Protein AF-K1TBB0-F1 (afdb_monomer)

InterPro domains:
  IPR005474 Transketolase, N-terminal [PF00456] (1-120)
  IPR005475 Transketolase-like, pyrimidine-binding domain [PF02779] (133-205)
  IPR029061 Thiamin diphosphate-binding fold [SSF52518] (1-103)
  IPR029061 Thiamin diphosphate-binding fold [SSF52518] (122-204)
  IPR033247 Transketolase family [PTHR43522] (1-204)

Organism: NCBI:txid408170

Mean predicted aligned error: 4.6 Å

pLDDT: mean 95.68, std 5.41, range [38.69, 98.62]

Sequence (207 aa):
IREALVAADSETERPTLIIGRTVMAKGAVAADGTSFEDKVSTHGQPLSAAGADLAATVKNLGGNPDDPFAVFDESREVFAERREQLREWAARQAAVEKSWRSEHKDLARKLDDYFSGKLPEIDYKTIEVKPDVATRAASAAVLGVYAEKVGNMIVSSADLSNSDKTDGFLKKTKPFVKGDFSGQFLQAGVSELTMACVMNGMACTAA

Foldseek 3Di:
DVVQVVVQVPDDQDHDDDDDPDKAPPQFAAPVRHDPINQPLSPPDPSVSSRTDLQSSCVSVVHHSVCSPDDDPVNVVVVVVVVVVVVVVVVVVVVVVVVVCVVCVVVVVVVCCLLVPDFDDDPPVPQDDDPPDDVLVSVLSVLLVCLVGVVQAAEEDAVCCVPSNVVSNCVSFPEDDRPDRSTRYHYPHNCVPVVVVVVVVSVVVSD

Structure (mmCIF, N/CA/C/O backbone):
data_AF-K1TBB0-F1
#
_entry.id   AF-K1TBB0-F1
#
loop_
_atom_site.group_PDB
_atom_site.id
_atom_site.type_symbol
_atom_site.label_atom_id
_atom_site.label_alt_id
_atom_site.label_comp_id
_atom_site.label_asym_id
_atom_site.label_entity_id
_atom_si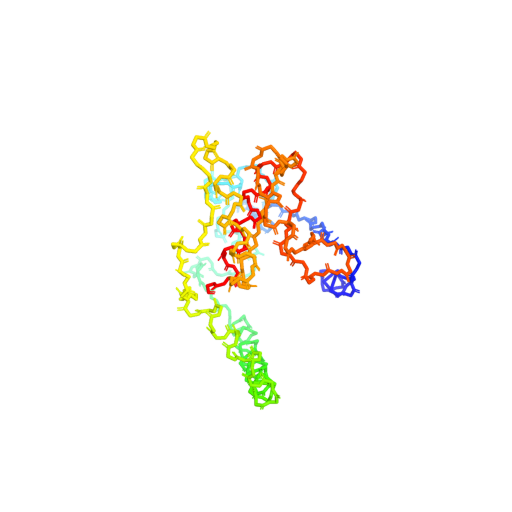te.label_seq_id
_atom_site.pdbx_PDB_ins_code
_atom_site.Cartn_x
_atom_site.Cartn_y
_atom_site.Cartn_z
_atom_site.occupancy
_atom_site.B_iso_or_equiv
_atom_site.auth_seq_id
_atom_site.auth_comp_id
_atom_site.auth_asym_id
_atom_site.auth_atom_id
_atom_site.pdbx_PDB_model_num
ATOM 1 N N . ILE A 1 1 ? 19.012 8.185 -7.093 1.00 95.12 1 ILE A N 1
ATOM 2 C CA . ILE A 1 1 ? 17.879 7.347 -6.610 1.00 95.12 1 ILE A CA 1
ATOM 3 C C . ILE A 1 1 ? 18.199 6.701 -5.263 1.00 95.12 1 ILE A C 1
ATOM 5 O O . ILE A 1 1 ? 17.463 6.980 -4.333 1.00 95.12 1 ILE A O 1
ATOM 9 N N . ARG A 1 2 ? 19.282 5.913 -5.111 1.00 96.88 2 ARG A N 1
ATOM 10 C CA . ARG A 1 2 ? 19.635 5.267 -3.823 1.00 96.88 2 ARG A CA 1
ATOM 11 C C . ARG A 1 2 ? 19.689 6.239 -2.636 1.00 96.88 2 ARG A C 1
ATOM 13 O O . ARG A 1 2 ? 19.048 5.982 -1.632 1.00 96.88 2 ARG A O 1
ATOM 20 N N . GLU A 1 3 ? 20.360 7.379 -2.787 1.00 97.88 3 GLU A N 1
ATOM 21 C CA . GLU A 1 3 ? 20.413 8.423 -1.747 1.00 97.88 3 GLU A CA 1
ATOM 22 C C . GLU A 1 3 ? 19.025 8.960 -1.369 1.00 97.88 3 GLU A C 1
ATOM 24 O O . GLU A 1 3 ? 18.737 9.152 -0.194 1.00 97.88 3 GLU A O 1
ATOM 29 N N . ALA A 1 4 ? 18.138 9.147 -2.353 1.00 97.81 4 ALA A N 1
ATOM 30 C CA . ALA A 1 4 ? 16.776 9.614 -2.110 1.00 97.81 4 ALA A CA 1
ATOM 31 C C . ALA A 1 4 ? 15.926 8.567 -1.373 1.00 97.81 4 ALA A C 1
ATOM 33 O O . ALA A 1 4 ? 15.124 8.942 -0.528 1.00 97.81 4 ALA A O 1
ATOM 34 N N . LEU A 1 5 ? 16.118 7.274 -1.664 1.00 97.88 5 LEU A N 1
ATOM 35 C CA . LEU A 1 5 ? 15.461 6.184 -0.932 1.00 97.88 5 LEU A CA 1
ATOM 36 C C . LEU A 1 5 ? 15.945 6.129 0.520 1.00 97.88 5 LEU A C 1
ATOM 38 O O . LEU A 1 5 ? 15.128 6.110 1.426 1.00 97.88 5 LEU A O 1
ATOM 42 N N . VAL A 1 6 ? 17.260 6.214 0.746 1.00 98.12 6 VAL A N 1
ATOM 43 C CA . VAL A 1 6 ? 17.831 6.247 2.104 1.00 98.12 6 VAL A CA 1
ATOM 44 C C . VAL A 1 6 ? 17.310 7.446 2.899 1.00 98.12 6 VAL A C 1
ATOM 46 O O . VAL A 1 6 ? 16.949 7.302 4.065 1.00 98.12 6 VAL A O 1
ATOM 49 N N . ALA A 1 7 ? 17.240 8.625 2.276 1.00 97.94 7 ALA A N 1
ATOM 50 C CA . ALA A 1 7 ? 16.687 9.816 2.912 1.00 97.94 7 ALA A CA 1
ATOM 51 C C . ALA A 1 7 ? 15.189 9.661 3.229 1.00 97.94 7 ALA A C 1
ATOM 53 O O . ALA A 1 7 ? 14.758 10.080 4.299 1.00 97.94 7 ALA A O 1
ATOM 54 N N . ALA A 1 8 ? 14.416 9.044 2.329 1.00 97.94 8 ALA A N 1
ATOM 55 C CA . ALA A 1 8 ? 12.993 8.784 2.533 1.00 97.94 8 ALA A CA 1
ATOM 56 C C . ALA A 1 8 ? 12.740 7.786 3.673 1.00 97.94 8 ALA A C 1
ATOM 58 O O . ALA A 1 8 ? 11.885 8.047 4.509 1.00 97.94 8 ALA A O 1
ATOM 59 N N . ASP A 1 9 ? 13.508 6.696 3.741 1.00 97.31 9 ASP A N 1
ATOM 60 C CA . ASP A 1 9 ? 13.386 5.680 4.797 1.00 97.31 9 ASP A CA 1
ATOM 61 C C . ASP A 1 9 ? 13.825 6.214 6.172 1.00 97.31 9 ASP A C 1
ATOM 63 O O . ASP A 1 9 ? 13.378 5.729 7.209 1.00 97.31 9 ASP A O 1
ATOM 67 N N . SER A 1 10 ? 14.705 7.221 6.185 1.00 97.88 10 SER A N 1
ATOM 68 C CA . SER A 1 10 ? 15.171 7.881 7.412 1.00 97.88 10 SER A CA 1
ATOM 69 C C . SER A 1 10 ? 14.196 8.948 7.934 1.00 97.88 10 SER A C 1
ATOM 71 O O . SER A 1 10 ? 14.328 9.392 9.075 1.00 97.88 10 SER A O 1
ATOM 73 N N . GLU A 1 11 ? 13.238 9.392 7.115 1.00 97.44 11 GLU A N 1
ATOM 74 C CA . GLU A 1 11 ? 12.208 10.357 7.504 1.00 97.44 11 GLU A CA 1
ATOM 75 C C . GLU A 1 11 ? 11.080 9.643 8.260 1.00 97.44 11 GLU A C 1
ATOM 77 O O . GLU A 1 11 ? 10.422 8.748 7.737 1.00 97.44 11 GLU A O 1
ATOM 82 N N . THR A 1 12 ? 10.841 10.056 9.504 1.00 95.12 12 THR A N 1
ATOM 83 C CA . THR A 1 12 ? 9.894 9.396 10.422 1.00 95.12 12 THR A CA 1
ATOM 84 C C . THR A 1 12 ? 8.675 10.256 10.750 1.00 95.12 12 THR A C 1
ATOM 86 O O . THR A 1 12 ? 7.715 9.767 11.341 1.00 95.12 12 THR A O 1
ATOM 89 N N . GLU A 1 13 ? 8.663 11.525 10.330 1.00 95.62 13 GLU A N 1
ATOM 90 C CA . GLU A 1 13 ? 7.668 12.505 10.771 1.00 95.62 13 GLU A CA 1
ATOM 91 C C . GLU A 1 13 ? 6.636 12.881 9.702 1.00 95.62 13 GLU A C 1
ATOM 93 O O . GLU A 1 13 ? 5.617 13.511 10.026 1.00 95.62 13 GLU A O 1
ATOM 98 N N . ARG A 1 14 ? 6.883 12.537 8.432 1.00 95.50 14 ARG A N 1
ATOM 99 C CA . ARG A 1 14 ? 6.034 12.909 7.288 1.00 95.50 14 ARG A CA 1
ATOM 100 C C . ARG A 1 14 ? 6.191 11.947 6.103 1.00 95.50 14 ARG A C 1
ATOM 102 O O . ARG A 1 14 ? 7.247 11.343 5.946 1.00 95.50 14 ARG A O 1
ATOM 109 N N . PRO A 1 15 ? 5.176 11.836 5.227 1.00 96.50 15 PRO A N 1
ATOM 110 C CA . PRO A 1 15 ? 5.328 11.116 3.969 1.00 96.50 15 PRO A CA 1
ATOM 111 C C . PRO A 1 15 ? 6.336 11.820 3.048 1.00 96.50 15 PRO A C 1
ATOM 113 O O . PRO A 1 15 ? 6.424 13.050 3.027 1.00 96.50 15 PRO A O 1
ATOM 116 N N . THR A 1 16 ? 7.052 11.036 2.241 1.00 97.75 16 THR A N 1
ATOM 117 C CA . THR A 1 16 ? 8.051 11.535 1.286 1.00 97.75 16 THR A CA 1
ATOM 118 C C . THR A 1 16 ? 7.569 11.363 -0.154 1.00 97.75 16 THR A C 1
ATOM 120 O O . THR A 1 16 ? 7.114 10.290 -0.541 1.00 97.75 16 THR A O 1
ATOM 123 N N . LEU A 1 17 ? 7.719 12.410 -0.973 1.00 98.00 17 LEU A N 1
ATOM 124 C CA . LEU A 1 17 ? 7.519 12.364 -2.424 1.00 98.00 17 LEU A CA 1
ATOM 125 C C . LEU A 1 17 ? 8.874 12.461 -3.138 1.00 98.00 17 LEU A C 1
ATOM 127 O O . LEU A 1 17 ? 9.537 13.496 -3.077 1.00 98.00 17 LEU A O 1
ATOM 131 N N . ILE A 1 18 ? 9.270 11.408 -3.858 1.00 97.19 18 ILE A N 1
ATOM 132 C CA . ILE A 1 18 ? 10.482 11.406 -4.694 1.00 97.19 18 ILE A CA 1
ATOM 133 C C . ILE A 1 18 ? 10.101 11.780 -6.130 1.00 97.19 18 ILE A C 1
ATOM 135 O O . ILE A 1 18 ? 9.425 11.023 -6.823 1.00 97.19 18 ILE A O 1
ATOM 139 N N . ILE A 1 19 ? 10.567 12.939 -6.603 1.00 97.75 19 ILE A N 1
ATOM 140 C CA . ILE A 1 19 ? 10.288 13.419 -7.964 1.00 97.75 19 ILE A CA 1
ATOM 141 C C . ILE A 1 19 ? 11.343 12.874 -8.934 1.00 97.75 19 ILE A C 1
ATOM 143 O O . ILE A 1 19 ? 12.437 13.425 -9.074 1.00 97.75 19 ILE A O 1
ATOM 147 N N . GLY A 1 20 ? 11.000 11.789 -9.626 1.00 95.94 20 GLY A N 1
ATOM 148 C CA . GLY A 1 20 ? 11.813 11.223 -10.701 1.00 95.94 20 GLY A CA 1
ATOM 149 C C . GLY A 1 20 ? 11.681 12.026 -11.993 1.00 95.94 20 GLY A C 1
ATOM 150 O O . GLY A 1 20 ? 10.738 11.829 -12.754 1.00 95.94 20 GLY A O 1
ATOM 151 N N . ARG A 1 21 ? 12.640 12.912 -12.276 1.00 96.38 21 ARG A N 1
ATOM 152 C CA . ARG A 1 21 ? 12.727 13.597 -13.575 1.00 96.38 21 ARG A CA 1
ATOM 153 C C . ARG A 1 21 ? 13.274 12.622 -14.617 1.00 96.38 21 ARG A C 1
ATOM 155 O O . ARG A 1 21 ? 14.475 12.363 -14.651 1.00 96.38 21 ARG A O 1
ATOM 162 N N . THR A 1 22 ? 12.382 12.043 -15.412 1.00 96.62 22 THR A N 1
ATOM 163 C CA . THR A 1 22 ? 12.702 11.025 -16.422 1.00 96.62 22 THR A CA 1
ATOM 164 C C . THR A 1 22 ? 12.366 11.526 -17.824 1.00 96.62 22 THR A C 1
ATOM 166 O O . THR A 1 22 ? 11.631 12.499 -17.975 1.00 96.62 22 THR A O 1
ATOM 169 N N . VAL A 1 23 ? 12.933 10.873 -18.839 1.00 97.19 23 VAL A N 1
ATOM 170 C CA . VAL A 1 23 ? 12.621 11.118 -20.252 1.00 97.19 23 VAL A CA 1
ATOM 171 C C . VAL A 1 23 ? 11.763 9.956 -20.744 1.00 97.19 23 VAL A C 1
ATOM 173 O O . VAL A 1 23 ? 12.148 8.795 -20.572 1.00 97.19 23 VAL A O 1
ATOM 176 N N . MET A 1 24 ? 10.595 10.248 -21.320 1.00 96.75 24 MET A N 1
ATOM 177 C CA . MET A 1 24 ? 9.706 9.211 -21.845 1.00 96.75 24 MET A CA 1
ATOM 178 C C . MET A 1 24 ? 10.366 8.513 -23.039 1.00 96.75 24 MET A C 1
ATOM 180 O O . MET A 1 24 ? 10.939 9.170 -23.904 1.00 96.75 24 MET A O 1
ATOM 184 N N . ALA A 1 25 ? 10.295 7.180 -23.067 1.00 96.44 25 ALA A N 1
ATOM 185 C CA . ALA A 1 25 ? 10.941 6.347 -24.084 1.00 96.44 25 ALA A CA 1
ATOM 186 C C . ALA A 1 25 ? 12.456 6.598 -24.240 1.00 96.44 25 ALA A C 1
ATOM 188 O O . ALA A 1 25 ? 12.985 6.533 -25.346 1.00 96.44 25 ALA A O 1
ATOM 189 N N . LYS A 1 26 ? 13.164 6.875 -23.134 1.00 97.69 26 LYS A N 1
ATOM 190 C CA . LYS A 1 26 ? 14.624 7.043 -23.133 1.00 97.69 26 LYS A CA 1
ATOM 191 C C . LYS A 1 26 ? 15.329 5.889 -23.867 1.00 97.69 26 LYS A C 1
ATOM 193 O O . LYS A 1 26 ? 15.126 4.725 -23.534 1.00 97.69 26 LYS A O 1
ATOM 198 N N . GLY A 1 27 ? 16.180 6.229 -24.826 1.00 97.19 27 GLY A N 1
ATOM 199 C CA . GLY A 1 27 ? 16.935 5.339 -25.700 1.00 97.19 27 GLY A CA 1
ATOM 200 C C . GLY A 1 27 ? 16.220 4.950 -26.995 1.00 97.19 27 GLY A C 1
ATOM 201 O O . GLY A 1 27 ? 16.840 4.286 -27.825 1.00 97.19 27 GLY A O 1
ATOM 202 N N . ALA A 1 28 ? 14.961 5.353 -27.195 1.00 97.69 28 ALA A N 1
ATOM 203 C CA . ALA A 1 28 ? 14.258 5.129 -28.453 1.00 97.69 28 ALA A CA 1
ATOM 204 C C . ALA A 1 28 ? 14.871 5.962 -29.581 1.00 97.69 28 ALA A C 1
ATOM 206 O O . ALA A 1 28 ? 15.164 7.148 -29.414 1.00 97.69 28 ALA A O 1
ATOM 207 N N . VAL A 1 29 ? 15.027 5.338 -30.746 1.00 97.62 29 VAL A N 1
ATOM 208 C CA . VAL A 1 29 ? 15.565 5.973 -31.952 1.00 97.62 29 VAL A CA 1
ATOM 209 C C . VAL A 1 29 ? 14.741 5.601 -33.180 1.00 97.62 29 VAL A C 1
ATOM 211 O O . VAL A 1 29 ? 14.085 4.558 -33.214 1.00 97.62 29 VAL A O 1
ATOM 214 N N . ALA A 1 30 ? 14.763 6.458 -34.196 1.00 96.69 30 ALA A N 1
ATOM 215 C CA . ALA A 1 30 ? 14.270 6.127 -35.528 1.00 96.69 30 ALA A CA 1
ATOM 216 C C . ALA A 1 30 ? 15.283 5.243 -36.285 1.00 96.69 30 ALA A C 1
ATOM 218 O O . ALA A 1 30 ? 16.397 5.001 -35.817 1.00 96.69 30 ALA A O 1
ATOM 219 N N . ALA A 1 31 ? 14.910 4.770 -37.478 1.00 95.69 31 ALA A N 1
ATOM 220 C CA . ALA A 1 31 ? 15.755 3.890 -38.293 1.00 95.69 31 ALA A CA 1
ATOM 221 C C . ALA A 1 31 ? 17.102 4.527 -38.696 1.00 95.69 31 ALA A C 1
ATOM 223 O O . ALA A 1 31 ? 18.088 3.821 -38.890 1.00 95.69 31 ALA A O 1
ATOM 224 N N . ASP A 1 32 ? 17.156 5.858 -38.795 1.00 95.69 32 ASP A N 1
ATOM 225 C CA . ASP A 1 32 ? 18.374 6.628 -39.079 1.00 95.69 32 ASP A CA 1
ATOM 226 C C . ASP A 1 32 ? 19.216 6.934 -37.823 1.00 95.69 32 ASP A C 1
ATOM 228 O O . ASP A 1 32 ? 20.240 7.612 -37.908 1.00 95.69 32 ASP A O 1
ATOM 232 N N . GLY A 1 33 ? 18.799 6.433 -36.655 1.00 94.19 33 GLY A N 1
ATOM 233 C CA . GLY A 1 33 ? 19.457 6.656 -35.371 1.00 94.19 33 GLY A CA 1
ATOM 234 C C . GLY A 1 33 ? 19.117 7.991 -34.707 1.00 94.19 33 GLY A C 1
ATOM 235 O O . GLY A 1 33 ? 19.643 8.275 -33.630 1.00 94.19 33 GLY A O 1
ATOM 236 N N . THR A 1 34 ? 18.249 8.821 -35.298 1.00 96.62 34 THR A N 1
ATOM 237 C CA . THR A 1 34 ? 17.798 10.057 -34.645 1.00 96.62 34 THR A CA 1
ATOM 238 C C . THR A 1 34 ? 16.986 9.747 -33.392 1.00 96.62 34 THR A C 1
ATOM 240 O O . THR A 1 34 ? 16.244 8.766 -33.335 1.00 96.62 34 THR A O 1
ATOM 243 N N . SER A 1 35 ? 17.137 10.586 -32.363 1.00 96.94 35 SER A N 1
ATOM 244 C CA . SER A 1 35 ? 16.418 10.401 -31.102 1.00 96.94 35 SER A CA 1
ATOM 245 C C . SER A 1 35 ? 14.906 10.453 -31.319 1.00 96.94 35 SER A C 1
ATOM 247 O O . SER A 1 35 ? 14.366 11.410 -31.882 1.00 96.94 35 SER A O 1
ATOM 249 N N . PHE A 1 36 ? 14.235 9.426 -30.810 1.00 96.44 36 PHE A N 1
ATOM 250 C CA . PHE A 1 36 ? 12.785 9.321 -30.731 1.00 96.44 36 PHE A CA 1
ATOM 251 C C . PHE A 1 36 ? 12.290 9.343 -29.277 1.00 96.44 36 PHE A C 1
ATOM 253 O O . PHE A 1 36 ? 11.193 8.884 -28.962 1.00 96.44 36 PHE A O 1
ATOM 260 N N . GLU A 1 37 ? 13.106 9.886 -28.376 1.00 97.31 37 GLU A N 1
ATOM 261 C CA . GLU A 1 37 ? 12.727 10.135 -26.990 1.00 97.31 37 GLU A CA 1
ATOM 262 C C . GLU A 1 37 ? 11.722 11.297 -26.887 1.00 97.31 37 GLU A C 1
ATOM 264 O O . GLU A 1 37 ? 11.643 12.165 -27.765 1.00 97.31 37 GLU A O 1
ATOM 269 N N . ASP A 1 38 ? 10.975 11.332 -25.783 1.00 96.56 38 ASP A N 1
ATOM 270 C CA . ASP A 1 38 ? 10.087 12.441 -25.402 1.00 96.56 38 ASP A CA 1
ATOM 271 C C . ASP A 1 38 ? 9.045 12.818 -26.472 1.00 96.56 38 ASP A C 1
ATOM 273 O O . ASP A 1 38 ? 8.705 13.984 -26.690 1.00 96.56 38 ASP A O 1
ATOM 277 N N . LYS A 1 39 ? 8.524 11.817 -27.189 1.00 95.62 39 LYS A N 1
ATOM 278 C CA . LYS A 1 39 ? 7.429 12.004 -28.147 1.00 95.62 39 LYS A CA 1
ATOM 279 C C . LYS A 1 39 ? 6.119 11.571 -27.519 1.00 95.62 39 LYS A C 1
ATOM 281 O O . LYS A 1 39 ? 5.996 10.444 -27.065 1.00 95.62 39 LYS A O 1
ATOM 286 N N . VAL A 1 40 ? 5.088 12.416 -27.580 1.00 96.25 40 VAL A N 1
ATOM 287 C CA . VAL A 1 40 ? 3.730 12.070 -27.101 1.00 96.25 40 VAL A CA 1
ATOM 288 C C . VAL A 1 40 ? 3.242 10.739 -27.694 1.00 96.25 40 VAL A C 1
ATOM 290 O O . VAL A 1 40 ? 2.577 9.955 -27.018 1.00 96.25 40 VAL A O 1
ATOM 293 N N . SER A 1 41 ? 3.637 10.444 -28.936 1.00 95.25 41 SER A N 1
ATOM 294 C CA . SER A 1 41 ? 3.313 9.201 -29.631 1.00 95.25 41 SER A CA 1
ATOM 295 C C . SER A 1 41 ? 3.898 7.939 -28.984 1.00 95.25 41 SER A C 1
ATOM 297 O O . SER A 1 41 ? 3.392 6.864 -29.279 1.00 95.25 41 SER A O 1
ATOM 299 N N . THR A 1 42 ? 4.901 8.012 -28.100 1.00 95.81 42 THR A N 1
ATOM 300 C CA . THR A 1 42 ? 5.467 6.829 -27.420 1.00 95.81 42 THR A CA 1
ATOM 301 C C . THR A 1 42 ? 4.703 6.424 -26.155 1.00 95.81 42 THR A C 1
ATOM 303 O O . THR A 1 42 ? 5.113 5.486 -25.479 1.00 95.81 42 THR A O 1
ATOM 306 N N . HIS A 1 43 ? 3.633 7.135 -25.783 1.00 95.94 43 HIS A N 1
ATOM 307 C CA . HIS A 1 43 ? 2.959 6.932 -24.497 1.00 95.94 43 HIS A CA 1
ATOM 308 C C . HIS A 1 43 ? 2.110 5.651 -24.427 1.0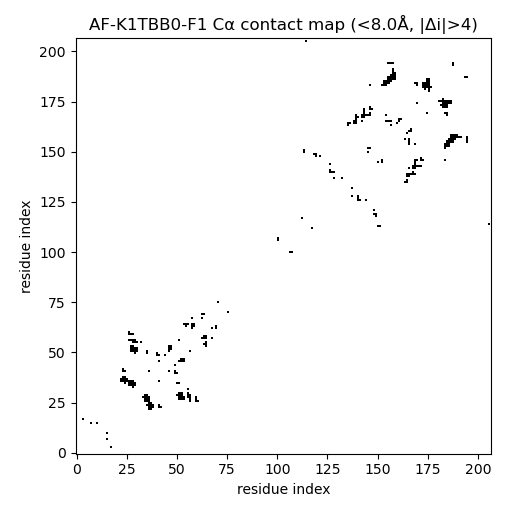0 95.94 43 HIS A C 1
ATOM 310 O O . HIS A 1 43 ? 2.180 4.923 -23.442 1.00 95.94 43 HIS A O 1
ATOM 316 N N . GLY A 1 44 ? 1.290 5.387 -25.449 1.00 94.44 44 GLY A N 1
ATOM 317 C CA . GLY A 1 44 ? 0.214 4.387 -25.360 1.00 94.44 44 GLY A CA 1
ATOM 318 C C . GLY A 1 44 ? 0.059 3.480 -26.576 1.00 94.44 44 GLY A C 1
ATOM 319 O O . GLY A 1 44 ? -0.952 2.795 -26.694 1.00 94.44 44 GLY A O 1
ATOM 320 N N . GLN A 1 45 ? 1.027 3.482 -27.491 1.00 95.06 45 GLN A N 1
ATOM 321 C CA . GLN A 1 45 ? 1.026 2.629 -28.680 1.00 95.06 45 GLN A CA 1
ATOM 322 C C . GLN A 1 45 ? 2.393 1.957 -28.856 1.00 95.06 45 GLN A C 1
ATOM 324 O O . GLN A 1 45 ? 3.380 2.428 -28.282 1.00 95.06 45 GLN A O 1
ATOM 329 N N . PRO A 1 46 ? 2.481 0.872 -29.646 1.00 95.50 46 PRO A N 1
ATOM 330 C CA . PRO A 1 46 ? 3.761 0.257 -29.975 1.00 95.50 46 PRO A CA 1
ATOM 331 C C . PRO A 1 46 ? 4.766 1.284 -30.517 1.00 95.50 46 PRO A C 1
ATOM 333 O O . PRO A 1 46 ? 4.400 2.145 -31.317 1.00 95.50 46 PRO A O 1
ATOM 336 N N . LEU A 1 47 ? 6.041 1.173 -30.128 1.00 93.81 47 LEU A N 1
ATOM 337 C CA . LEU A 1 47 ? 7.093 2.110 -30.555 1.00 93.81 47 LEU A CA 1
ATOM 338 C C . LEU A 1 47 ? 7.221 2.209 -32.083 1.00 93.81 47 LEU A C 1
ATOM 340 O O . LEU A 1 47 ? 7.397 3.305 -32.612 1.00 93.81 47 LEU A O 1
ATOM 344 N N . SER A 1 48 ? 7.043 1.092 -32.790 1.00 93.25 48 SER A N 1
ATOM 345 C CA . SER A 1 48 ? 7.018 1.051 -34.256 1.00 93.25 48 SER A CA 1
ATOM 346 C C . SER A 1 48 ? 5.874 1.869 -34.858 1.00 93.25 48 SER A C 1
ATOM 348 O O . SER A 1 48 ? 6.073 2.582 -35.836 1.00 93.25 48 SER A O 1
ATOM 350 N N . ALA A 1 49 ? 4.685 1.829 -34.250 1.00 95.12 49 ALA A N 1
ATOM 351 C CA . ALA A 1 49 ? 3.552 2.662 -34.654 1.00 95.12 49 ALA A CA 1
ATOM 352 C C . ALA A 1 49 ? 3.767 4.145 -34.303 1.00 95.12 49 ALA A C 1
ATOM 354 O O . ALA A 1 49 ? 3.204 5.026 -34.950 1.00 95.12 49 ALA A O 1
ATOM 355 N N . ALA A 1 50 ? 4.599 4.430 -33.297 1.00 93.75 50 ALA A N 1
ATOM 356 C CA . ALA A 1 50 ? 4.933 5.788 -32.891 1.00 93.75 50 ALA A CA 1
ATOM 357 C C . ALA A 1 50 ? 5.892 6.503 -33.847 1.00 93.75 50 ALA A C 1
ATOM 359 O O . ALA A 1 50 ? 5.909 7.733 -33.817 1.00 93.75 50 ALA A O 1
ATOM 360 N N . GLY A 1 51 ? 6.640 5.762 -34.673 1.00 94.06 51 GLY A N 1
ATOM 361 C CA . GLY A 1 51 ? 7.661 6.277 -35.591 1.00 94.06 51 GLY A CA 1
ATOM 362 C C . GLY A 1 51 ? 9.104 5.949 -35.187 1.00 94.06 51 GLY A C 1
ATOM 363 O O . GLY A 1 51 ? 10.023 6.258 -35.943 1.00 94.06 51 GLY A O 1
ATOM 364 N N . ALA A 1 52 ? 9.312 5.306 -34.032 1.00 96.94 52 ALA A N 1
ATOM 365 C CA . ALA A 1 52 ? 10.606 4.730 -33.677 1.00 96.94 52 ALA A CA 1
ATOM 366 C C . ALA A 1 52 ? 10.835 3.422 -34.444 1.00 96.94 52 ALA A C 1
ATOM 368 O O . ALA A 1 52 ? 9.890 2.720 -34.803 1.00 96.94 52 ALA A O 1
ATOM 369 N N . ASP A 1 53 ? 12.095 3.051 -34.637 1.00 97.44 53 ASP A N 1
ATOM 370 C CA . ASP A 1 53 ? 12.454 1.740 -35.163 1.00 97.44 53 ASP A CA 1
ATOM 371 C C . ASP A 1 53 ? 12.843 0.815 -34.005 1.00 97.44 53 ASP A C 1
ATOM 373 O O . ASP A 1 53 ? 13.725 1.126 -33.197 1.00 97.44 53 ASP A O 1
ATOM 377 N N . LEU A 1 54 ? 12.149 -0.321 -33.888 1.00 95.94 54 LEU A N 1
ATOM 378 C CA . LEU A 1 54 ? 12.344 -1.246 -32.774 1.00 95.94 54 LEU A CA 1
ATOM 379 C C . LEU A 1 54 ? 13.732 -1.892 -32.815 1.00 95.94 54 LEU A C 1
ATOM 381 O O . LEU A 1 54 ? 14.382 -1.985 -31.778 1.00 95.94 54 LEU A O 1
ATOM 385 N N . ALA A 1 55 ? 14.202 -2.308 -33.993 1.00 96.44 55 ALA A N 1
ATOM 386 C CA . ALA A 1 55 ? 15.495 -2.967 -34.132 1.00 96.44 55 ALA A CA 1
ATOM 387 C C . ALA A 1 55 ? 16.646 -1.989 -33.855 1.00 96.44 55 ALA A C 1
ATOM 389 O O . ALA A 1 55 ? 17.573 -2.309 -33.108 1.00 96.44 55 ALA A O 1
ATOM 390 N N . ALA A 1 56 ? 16.557 -0.767 -34.382 1.00 96.88 56 ALA A N 1
ATOM 391 C CA . ALA A 1 56 ? 17.504 0.302 -34.099 1.00 96.88 56 ALA A CA 1
ATOM 392 C C . ALA A 1 56 ? 17.509 0.658 -32.607 1.00 96.88 56 ALA A C 1
ATOM 394 O O . ALA A 1 56 ? 18.579 0.818 -32.025 1.00 96.88 56 ALA A O 1
ATOM 395 N N . THR A 1 57 ? 16.337 0.706 -31.967 1.00 97.06 57 THR A N 1
ATOM 396 C CA . THR A 1 57 ? 16.207 0.971 -30.526 1.00 97.06 57 THR A CA 1
ATOM 397 C C . THR A 1 57 ? 16.824 -0.137 -29.677 1.00 97.06 57 THR A C 1
ATOM 399 O O . THR A 1 57 ? 17.623 0.153 -28.789 1.00 97.06 57 THR A O 1
ATOM 402 N N . VAL A 1 58 ? 16.513 -1.407 -29.961 1.00 96.62 58 VAL A N 1
ATOM 403 C CA . VAL A 1 58 ? 17.102 -2.556 -29.253 1.00 96.62 58 VAL A CA 1
ATOM 404 C C . VAL A 1 58 ? 18.625 -2.518 -29.367 1.00 96.62 58 VAL A C 1
ATOM 406 O O . VAL A 1 58 ? 19.315 -2.619 -28.355 1.00 96.62 58 VAL A O 1
ATOM 409 N N . LYS A 1 59 ? 19.153 -2.266 -30.569 1.00 96.19 59 LYS A N 1
ATOM 410 C CA . LYS A 1 59 ? 20.595 -2.129 -30.794 1.00 96.19 59 LYS A CA 1
ATOM 411 C C . LYS A 1 59 ? 21.197 -0.927 -30.056 1.00 96.19 59 LYS A C 1
ATOM 413 O O . LYS A 1 59 ? 22.267 -1.060 -29.470 1.00 96.19 59 LYS A O 1
ATOM 418 N N . ASN A 1 60 ? 20.521 0.224 -30.052 1.00 97.00 60 ASN A N 1
ATOM 419 C CA . ASN A 1 60 ? 20.957 1.431 -29.339 1.00 97.00 60 ASN A CA 1
ATOM 420 C C . ASN A 1 60 ? 21.057 1.207 -27.818 1.00 97.00 60 ASN A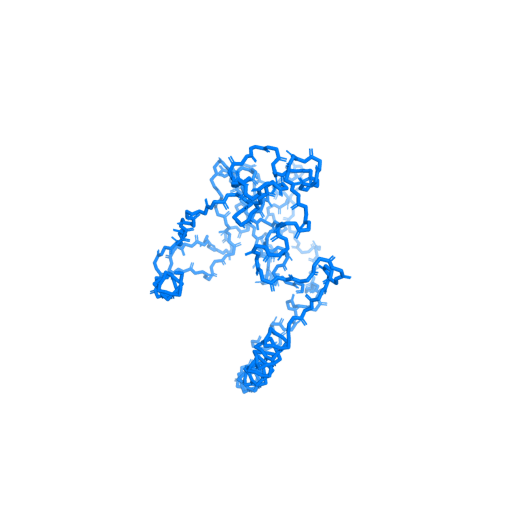 C 1
ATOM 422 O O . ASN A 1 60 ? 21.928 1.768 -27.160 1.00 97.00 60 ASN A O 1
ATOM 426 N N . LEU A 1 61 ? 20.199 0.343 -27.271 1.00 96.12 61 LEU A N 1
ATOM 427 C CA . LEU A 1 61 ? 20.207 -0.064 -25.865 1.00 96.12 61 LEU A CA 1
ATOM 428 C C . LEU A 1 61 ? 21.181 -1.218 -25.558 1.00 96.12 61 LEU A C 1
ATOM 430 O O . LEU A 1 61 ? 21.266 -1.646 -24.409 1.00 96.12 61 LEU A O 1
ATOM 434 N N . GLY A 1 62 ? 21.917 -1.718 -26.557 1.00 95.00 62 GLY A N 1
ATOM 435 C CA . GLY A 1 62 ? 22.884 -2.811 -26.410 1.00 95.00 62 GLY A CA 1
ATOM 436 C C . GLY A 1 62 ? 22.294 -4.222 -26.524 1.00 95.00 62 GLY A C 1
ATOM 437 O O . GLY A 1 62 ? 22.975 -5.189 -26.196 1.00 95.00 62 GLY A O 1
ATOM 438 N N . GLY A 1 63 ? 21.044 -4.359 -26.972 1.00 95.75 63 GLY A N 1
ATOM 439 C CA . GLY A 1 63 ? 20.381 -5.645 -27.196 1.00 95.75 63 GLY A CA 1
ATOM 440 C C . GLY A 1 63 ? 20.532 -6.193 -28.619 1.00 95.75 63 GLY A C 1
ATOM 441 O O . GLY A 1 63 ? 21.020 -5.517 -29.527 1.00 95.75 63 GLY A O 1
ATOM 442 N N . ASN A 1 64 ? 20.058 -7.427 -28.812 1.00 96.75 64 ASN A N 1
ATOM 443 C CA . ASN A 1 64 ? 19.995 -8.096 -30.110 1.00 96.75 64 ASN A CA 1
ATOM 444 C C . ASN A 1 64 ? 18.568 -8.024 -30.694 1.00 96.75 64 ASN A C 1
ATOM 446 O O . ASN A 1 64 ? 17.663 -8.628 -30.121 1.00 96.75 64 ASN A O 1
ATOM 450 N N . PRO A 1 65 ? 18.339 -7.344 -31.832 1.00 96.19 65 PRO A N 1
ATOM 451 C CA . PRO A 1 65 ? 17.018 -7.279 -32.460 1.00 96.19 65 PRO A CA 1
ATOM 452 C C . PRO A 1 65 ? 16.439 -8.633 -32.884 1.00 96.19 65 PRO A C 1
ATOM 454 O O . PRO A 1 65 ? 15.219 -8.768 -32.927 1.00 96.19 65 PRO A O 1
ATOM 457 N N . ASP A 1 66 ? 17.295 -9.618 -33.172 1.00 97.19 66 ASP A N 1
ATOM 458 C CA . ASP A 1 66 ? 16.874 -10.973 -33.554 1.00 97.19 66 ASP A CA 1
ATOM 459 C C . ASP A 1 66 ? 16.456 -11.823 -32.340 1.00 97.19 66 ASP A C 1
ATOM 461 O O . ASP A 1 66 ? 15.823 -12.866 -32.499 1.00 97.19 66 ASP A O 1
ATOM 465 N N . ASP A 1 67 ? 16.773 -11.364 -31.124 1.00 96.50 67 ASP A N 1
ATOM 466 C CA . ASP A 1 67 ? 16.320 -11.942 -29.856 1.00 96.50 67 ASP A CA 1
ATOM 467 C C . ASP A 1 67 ? 15.766 -10.838 -28.927 1.00 96.50 67 ASP A C 1
ATOM 469 O O . ASP A 1 67 ? 16.368 -10.486 -27.908 1.00 96.50 67 ASP A O 1
ATOM 473 N N . PRO A 1 68 ? 14.611 -10.238 -29.275 1.00 89.38 68 PRO A N 1
ATOM 474 C CA . PRO A 1 68 ? 14.088 -9.047 -28.600 1.00 89.38 68 PRO A CA 1
ATOM 475 C C . PRO A 1 68 ? 13.565 -9.316 -27.179 1.00 89.38 68 PRO A C 1
ATOM 477 O O . PRO A 1 68 ? 13.204 -8.378 -26.470 1.00 89.38 68 PRO A O 1
ATOM 480 N N . PHE A 1 69 ? 13.514 -10.584 -26.761 1.00 94.50 69 PHE A N 1
ATOM 481 C CA . PHE A 1 69 ? 13.117 -11.009 -25.417 1.00 94.50 69 PHE A CA 1
ATOM 482 C C . PHE A 1 69 ? 14.294 -11.577 -24.611 1.00 94.50 69 PHE A C 1
ATOM 484 O O . PHE A 1 69 ? 14.077 -12.146 -23.535 1.00 94.50 69 PHE A O 1
ATOM 491 N N . ALA A 1 70 ? 15.526 -11.418 -25.110 1.00 95.69 70 ALA A N 1
ATOM 492 C CA . ALA A 1 70 ? 16.735 -11.819 -24.411 1.00 95.69 70 ALA A CA 1
ATOM 493 C C . ALA A 1 70 ? 16.781 -11.212 -23.003 1.00 95.69 70 ALA A C 1
ATOM 495 O O . ALA A 1 70 ? 16.568 -10.015 -22.801 1.00 95.69 70 ALA A O 1
ATOM 496 N N . VAL A 1 71 ? 17.116 -12.045 -22.021 1.00 95.94 71 VAL A N 1
ATOM 497 C CA . VAL A 1 71 ? 17.443 -11.596 -20.666 1.00 95.94 71 VAL A CA 1
ATOM 498 C C . VAL A 1 71 ? 18.903 -11.929 -20.429 1.00 95.94 71 VAL A C 1
ATOM 500 O O . VAL A 1 71 ? 19.249 -13.110 -20.385 1.00 95.94 71 VAL A O 1
ATOM 503 N N . PHE A 1 72 ? 19.721 -10.890 -20.269 1.00 95.56 72 PHE A N 1
ATOM 504 C CA . PHE A 1 72 ? 21.158 -11.002 -20.039 1.00 95.56 72 PHE A CA 1
ATOM 505 C C . PHE A 1 72 ? 21.473 -11.795 -18.768 1.00 95.56 72 PHE A C 1
ATOM 507 O O . PHE A 1 72 ? 20.772 -11.662 -17.755 1.00 95.56 72 PHE A O 1
ATOM 514 N N . ASP A 1 73 ? 22.536 -12.594 -18.812 1.00 96.75 73 ASP A N 1
ATOM 515 C CA . ASP A 1 73 ? 22.941 -13.451 -17.697 1.00 96.75 73 ASP A CA 1
ATOM 516 C C . ASP A 1 73 ? 23.261 -12.625 -16.448 1.00 96.75 73 ASP A C 1
ATOM 518 O O . ASP A 1 73 ? 22.785 -12.957 -15.365 1.00 96.75 73 ASP A O 1
ATOM 522 N N . GLU A 1 74 ? 23.894 -11.460 -16.596 1.00 96.88 74 GLU A N 1
ATOM 523 C CA . GLU A 1 74 ? 24.188 -10.544 -15.488 1.00 96.88 74 GLU A CA 1
ATOM 524 C C . GLU A 1 74 ? 22.904 -10.048 -14.806 1.00 96.88 74 GLU A C 1
ATOM 526 O O . GLU A 1 74 ? 22.846 -9.884 -13.587 1.00 96.88 74 GLU A O 1
ATOM 531 N N . SER A 1 75 ? 21.827 -9.844 -15.576 1.00 96.69 75 SER A N 1
ATOM 532 C CA . SER A 1 75 ? 20.522 -9.509 -14.995 1.00 96.69 75 SER A CA 1
ATOM 533 C C . SER A 1 75 ? 19.961 -10.693 -14.209 1.00 96.69 75 SER A C 1
ATOM 535 O O . SER A 1 75 ? 19.475 -10.516 -13.091 1.00 96.69 75 SER A O 1
ATOM 537 N N . ARG A 1 76 ? 20.049 -11.915 -14.752 1.00 97.75 76 ARG A N 1
ATOM 538 C CA . ARG A 1 76 ? 19.596 -13.128 -14.051 1.00 97.75 76 ARG A CA 1
ATOM 539 C C . ARG A 1 76 ? 20.351 -13.322 -12.742 1.00 97.75 76 ARG A C 1
ATOM 541 O O . ARG A 1 76 ? 19.712 -13.606 -11.731 1.00 97.75 76 ARG A O 1
ATOM 548 N N . GLU A 1 77 ? 21.663 -13.124 -12.756 1.00 98.31 77 GLU A N 1
ATOM 549 C CA . GLU A 1 77 ? 22.537 -13.227 -11.589 1.00 98.31 77 GLU A CA 1
ATOM 550 C C . GLU A 1 77 ? 22.146 -12.224 -10.501 1.00 98.31 77 GLU A C 1
ATOM 552 O O . GLU A 1 77 ? 21.877 -12.635 -9.373 1.00 98.31 77 GLU A O 1
ATOM 557 N N . VAL A 1 78 ? 21.989 -10.937 -10.838 1.00 98.19 78 VAL A N 1
ATOM 558 C CA . VAL A 1 78 ? 21.597 -9.896 -9.868 1.00 98.19 78 VAL A CA 1
ATOM 559 C C . VAL A 1 78 ? 20.241 -10.203 -9.217 1.00 98.19 78 VAL A C 1
ATOM 561 O O . VAL A 1 78 ? 20.075 -10.061 -8.001 1.00 98.19 78 VAL A O 1
ATOM 564 N N . PHE A 1 79 ? 19.250 -10.650 -9.995 1.00 98.00 79 PHE A N 1
ATOM 565 C CA . PHE A 1 79 ? 17.940 -11.014 -9.445 1.00 98.00 79 PHE A CA 1
ATOM 566 C C . PHE A 1 79 ? 17.967 -12.331 -8.655 1.00 98.00 79 PHE A C 1
ATOM 568 O O . PHE A 1 79 ? 17.208 -12.471 -7.690 1.00 98.00 79 PHE A O 1
ATOM 575 N N . ALA A 1 80 ? 18.816 -13.292 -9.032 1.00 98.38 80 ALA A N 1
ATOM 576 C CA . ALA A 1 80 ? 19.009 -14.534 -8.288 1.00 98.38 80 ALA A CA 1
ATOM 577 C C . ALA A 1 80 ? 19.675 -14.268 -6.932 1.00 98.38 80 ALA A C 1
ATOM 579 O O . ALA A 1 80 ? 19.155 -14.706 -5.907 1.00 98.38 80 ALA A O 1
ATOM 580 N N . GLU A 1 81 ? 20.743 -13.470 -6.904 1.00 98.44 81 GLU A N 1
ATOM 581 C CA . GLU A 1 81 ? 21.404 -13.053 -5.667 1.00 98.44 81 GLU A CA 1
ATOM 582 C C . GLU A 1 81 ? 20.415 -12.332 -4.743 1.00 98.44 81 GLU A C 1
ATOM 584 O O . GLU A 1 81 ? 20.267 -12.683 -3.568 1.00 98.44 81 GLU A O 1
ATOM 589 N N . ARG A 1 82 ? 19.646 -11.374 -5.283 1.00 98.19 82 ARG A N 1
ATOM 590 C CA . ARG A 1 82 ? 18.648 -10.647 -4.492 1.00 98.19 82 ARG A CA 1
ATOM 591 C C . ARG A 1 82 ? 17.561 -11.567 -3.932 1.00 98.19 82 ARG A C 1
ATOM 593 O O . ARG A 1 82 ? 17.086 -11.341 -2.818 1.00 98.19 82 ARG A O 1
ATOM 600 N N . ARG A 1 83 ? 17.158 -12.595 -4.681 1.00 98.56 83 ARG A N 1
ATOM 601 C CA . ARG A 1 83 ? 16.179 -13.590 -4.226 1.00 98.56 83 ARG A CA 1
ATOM 602 C C . ARG A 1 83 ? 16.696 -14.371 -3.023 1.00 98.56 83 ARG A C 1
ATOM 604 O O . ARG A 1 83 ? 15.943 -14.528 -2.065 1.00 98.56 83 ARG A O 1
ATOM 611 N N . GLU A 1 84 ? 17.948 -14.819 -3.047 1.00 98.62 84 GLU A N 1
ATOM 612 C CA . GLU A 1 84 ? 18.536 -15.533 -1.908 1.00 98.62 84 GLU A CA 1
ATOM 613 C C . GLU A 1 84 ? 18.665 -14.620 -0.682 1.00 98.62 84 GLU A C 1
ATOM 615 O O . GLU A 1 84 ? 18.208 -14.988 0.400 1.00 98.62 84 GLU A O 1
ATOM 620 N N . GLN A 1 85 ? 19.119 -13.372 -0.856 1.00 98.50 85 GLN A N 1
ATOM 621 C CA . GLN A 1 85 ? 19.147 -12.382 0.232 1.00 98.50 85 GLN A CA 1
ATOM 622 C C . GLN A 1 85 ? 17.762 -12.174 0.879 1.00 98.50 85 GLN A C 1
ATOM 624 O O . GLN A 1 85 ? 17.647 -12.045 2.102 1.00 98.50 85 GLN A O 1
ATOM 629 N N . LEU A 1 86 ? 16.697 -12.129 0.069 1.00 98.50 86 LEU A N 1
ATOM 630 C CA . LEU A 1 86 ? 15.320 -11.988 0.552 1.00 98.50 86 LEU A CA 1
ATOM 631 C C . LEU A 1 86 ? 14.806 -13.256 1.242 1.00 98.50 86 LEU A C 1
ATOM 633 O O . LEU A 1 86 ? 14.101 -13.139 2.243 1.00 98.50 86 LEU A O 1
ATOM 637 N N . ARG A 1 87 ? 15.172 -14.451 0.762 1.00 98.56 87 ARG A N 1
ATOM 638 C CA . ARG A 1 87 ? 14.844 -15.728 1.421 1.00 98.56 87 ARG A CA 1
ATOM 639 C C . ARG A 1 87 ? 15.467 -15.809 2.806 1.00 98.56 87 ARG A C 1
ATOM 641 O O . ARG A 1 87 ? 14.778 -16.138 3.769 1.00 98.56 87 ARG A O 1
ATOM 648 N N . GLU A 1 88 ? 16.740 -15.451 2.923 1.00 98.56 88 GLU A N 1
ATOM 649 C CA . GLU A 1 88 ? 17.419 -15.397 4.215 1.00 98.56 88 GLU A CA 1
ATOM 650 C C . GLU A 1 88 ? 16.795 -14.351 5.144 1.00 98.56 88 GLU A C 1
ATOM 652 O O . GLU A 1 88 ? 16.588 -14.615 6.328 1.00 98.56 88 GLU A O 1
ATOM 657 N N . TRP A 1 89 ? 16.469 -13.162 4.624 1.00 98.44 89 TRP A N 1
ATOM 658 C CA . TRP A 1 89 ? 15.787 -12.132 5.406 1.00 98.44 89 TRP A CA 1
ATOM 659 C C . TRP A 1 89 ? 14.419 -12.611 5.902 1.00 98.44 89 TRP A C 1
ATOM 661 O O . TRP A 1 89 ? 14.137 -12.471 7.091 1.00 98.44 89 TRP A O 1
ATOM 671 N N . ALA A 1 90 ? 13.615 -13.238 5.042 1.00 98.50 90 ALA A N 1
ATOM 672 C CA . ALA A 1 90 ? 12.313 -13.788 5.408 1.00 98.50 90 ALA A CA 1
ATOM 673 C C . ALA A 1 90 ? 12.441 -14.890 6.471 1.00 98.50 90 ALA A C 1
ATOM 675 O O . ALA A 1 90 ? 11.687 -14.891 7.442 1.00 98.50 90 ALA A O 1
ATOM 676 N N . ALA A 1 91 ? 13.437 -15.775 6.354 1.00 98.50 91 ALA A N 1
ATOM 677 C CA . ALA A 1 91 ? 13.716 -16.791 7.368 1.00 98.50 91 ALA A CA 1
ATOM 678 C C . ALA A 1 91 ? 14.088 -16.169 8.727 1.00 98.50 91 ALA A C 1
ATOM 680 O O . ALA A 1 91 ? 13.622 -16.634 9.768 1.00 98.50 91 ALA A O 1
ATOM 681 N N . ARG A 1 92 ? 14.874 -15.080 8.730 1.00 98.50 92 ARG A N 1
ATOM 682 C CA . ARG A 1 92 ? 15.175 -14.319 9.955 1.00 98.50 92 ARG A CA 1
ATOM 683 C C . ARG A 1 92 ? 13.921 -13.681 10.553 1.00 98.50 92 ARG A C 1
ATOM 685 O O . ARG A 1 92 ? 13.721 -13.803 11.757 1.00 98.50 92 ARG A O 1
ATOM 692 N N . GLN A 1 93 ? 13.064 -13.052 9.743 1.00 98.25 93 GLN A N 1
ATOM 693 C CA . GLN A 1 93 ? 11.806 -12.470 10.234 1.00 98.25 93 GLN A CA 1
ATOM 694 C C . GLN A 1 93 ? 10.864 -13.537 10.803 1.00 98.25 93 GLN A C 1
ATOM 696 O O . GLN A 1 93 ? 10.310 -13.342 11.879 1.00 98.25 93 GLN A O 1
ATOM 701 N N . ALA A 1 94 ? 10.758 -14.701 10.157 1.00 98.12 94 ALA A N 1
ATOM 702 C CA . ALA A 1 94 ? 9.966 -15.819 10.666 1.00 98.12 94 ALA A CA 1
ATOM 703 C C . ALA A 1 94 ? 10.486 -16.332 12.023 1.00 98.12 94 ALA A C 1
ATOM 705 O O . ALA A 1 94 ? 9.702 -16.697 12.899 1.00 98.12 94 ALA A O 1
ATOM 706 N N . ALA A 1 95 ? 11.808 -16.340 12.232 1.00 98.31 95 ALA A N 1
ATOM 707 C CA . ALA A 1 95 ? 12.396 -16.687 13.525 1.00 98.31 95 ALA A CA 1
ATOM 708 C C . ALA A 1 95 ? 12.094 -15.632 14.607 1.00 98.31 95 ALA A C 1
ATOM 710 O O . ALA A 1 95 ? 11.755 -16.003 15.733 1.00 98.31 95 ALA A O 1
ATOM 711 N N . VAL A 1 96 ? 12.165 -14.339 14.263 1.00 98.31 96 VAL A N 1
ATOM 712 C CA . VAL A 1 96 ? 11.780 -13.229 15.156 1.00 98.31 96 VAL A CA 1
ATOM 713 C C . VAL A 1 96 ? 10.311 -13.347 15.554 1.00 98.31 96 VAL A C 1
ATOM 715 O O . VAL A 1 96 ? 9.994 -13.338 16.742 1.00 98.31 96 VAL A O 1
ATOM 718 N N . GLU A 1 97 ? 9.422 -13.538 14.579 1.00 97.75 97 GLU A N 1
ATOM 719 C CA . GLU A 1 97 ? 7.993 -13.723 14.819 1.00 97.75 97 GLU A CA 1
ATOM 720 C C . GLU A 1 97 ? 7.736 -14.947 15.705 1.00 97.75 97 GLU A C 1
ATOM 722 O O . GLU A 1 97 ? 6.965 -14.869 16.659 1.00 97.75 97 GLU A O 1
ATOM 727 N N . LYS A 1 98 ? 8.423 -16.069 15.461 1.00 98.19 98 LYS A N 1
ATOM 728 C CA . LYS A 1 98 ? 8.301 -17.273 16.292 1.00 98.19 98 LYS A CA 1
ATOM 729 C C . LYS A 1 98 ? 8.682 -17.011 17.754 1.00 98.19 98 LYS A C 1
ATOM 731 O O . LYS A 1 98 ? 7.967 -17.481 18.641 1.00 98.19 98 LYS A O 1
ATOM 736 N N . SER A 1 99 ? 9.769 -16.275 18.010 1.00 98.31 99 SER A N 1
ATOM 737 C CA . SER A 1 99 ? 10.164 -15.892 19.378 1.00 98.31 99 SER A CA 1
ATOM 738 C C . SER A 1 99 ? 9.092 -15.015 20.016 1.00 98.31 99 SER A C 1
ATOM 740 O O . SER A 1 99 ? 8.550 -15.374 21.063 1.00 98.31 99 SER A O 1
ATOM 742 N N . TRP A 1 100 ? 8.684 -13.948 19.320 1.00 98.44 100 TRP A N 1
ATOM 743 C CA . TRP A 1 100 ? 7.650 -13.022 19.782 1.00 98.44 100 TRP A CA 1
ATOM 744 C C . TRP A 1 100 ? 6.336 -13.745 20.106 1.00 98.44 100 TRP A C 1
ATOM 746 O O . TRP A 1 100 ? 5.760 -13.543 21.172 1.00 98.44 100 TRP A O 1
ATOM 756 N N . ARG A 1 101 ? 5.886 -14.667 19.246 1.00 98.31 101 ARG A N 1
ATOM 757 C CA . ARG A 1 101 ? 4.667 -15.459 19.476 1.00 98.31 101 ARG A CA 1
ATOM 758 C C . ARG A 1 101 ? 4.764 -16.336 20.723 1.00 98.31 101 ARG A C 1
ATOM 760 O O . ARG A 1 101 ? 3.767 -16.527 21.418 1.00 98.31 101 ARG A O 1
ATOM 767 N N . SER A 1 102 ? 5.947 -16.880 21.008 1.00 97.75 102 SER A N 1
ATOM 768 C CA . SER A 1 102 ? 6.170 -17.713 22.193 1.00 97.75 102 SER A CA 1
ATOM 769 C C . SER A 1 102 ? 6.157 -16.905 23.497 1.00 97.75 102 SER A C 1
ATOM 771 O O . SER A 1 102 ? 5.641 -17.393 24.508 1.00 97.75 102 SER A O 1
ATOM 773 N N . GLU A 1 103 ? 6.652 -15.666 23.445 1.00 98.38 103 GLU A N 1
ATOM 774 C CA . GLU A 1 103 ? 6.716 -14.712 24.558 1.00 98.38 103 GLU A CA 1
ATOM 775 C C . GLU A 1 103 ? 5.368 -14.004 24.792 1.00 98.38 103 GLU A C 1
ATOM 777 O O . GLU A 1 103 ? 5.004 -13.714 25.930 1.00 98.38 103 GLU A O 1
ATOM 782 N N . HIS A 1 104 ? 4.579 -13.796 23.733 1.00 98.12 104 HIS A N 1
ATOM 783 C CA . HIS A 1 104 ? 3.328 -13.033 23.745 1.00 98.12 104 HIS A CA 1
ATOM 784 C C . HIS A 1 104 ? 2.125 -13.857 23.267 1.00 98.12 104 HIS A C 1
ATOM 786 O O . HIS A 1 104 ? 1.396 -13.460 22.357 1.00 98.12 104 HIS A O 1
ATOM 792 N N . LYS A 1 105 ? 1.887 -15.008 23.903 1.00 98.00 105 LYS A N 1
ATOM 793 C CA . LYS A 1 105 ? 0.873 -15.996 23.479 1.00 98.00 105 LYS A CA 1
ATOM 794 C C . LYS A 1 105 ? -0.528 -15.416 23.245 1.00 98.00 105 LYS A C 1
ATOM 796 O O . LYS A 1 105 ? -1.192 -15.812 22.290 1.00 98.00 105 LYS A O 1
ATOM 801 N N . ASP A 1 106 ? -0.972 -14.484 24.086 1.00 97.12 106 ASP A N 1
ATOM 802 C CA . ASP A 1 106 ? -2.300 -13.873 23.944 1.00 97.12 106 ASP A CA 1
ATOM 803 C C . ASP A 1 106 ? -2.370 -12.901 22.756 1.00 97.12 106 ASP A C 1
ATOM 805 O O . ASP A 1 106 ? -3.363 -12.893 22.028 1.00 97.12 106 ASP A O 1
ATOM 809 N N . LEU A 1 107 ? -1.305 -12.130 22.501 1.00 96.38 107 LEU A N 1
ATOM 810 C CA . LEU A 1 107 ? -1.220 -11.262 21.320 1.00 96.38 107 LEU A CA 1
ATOM 811 C C . LEU A 1 107 ? -1.087 -12.077 20.033 1.00 96.38 107 LEU A C 1
ATOM 813 O O . LEU A 1 107 ? -1.683 -11.711 19.027 1.00 96.38 107 LEU A O 1
ATOM 817 N N . ALA A 1 108 ? -0.358 -13.194 20.073 1.00 97.38 108 ALA A N 1
ATOM 818 C CA . ALA A 1 108 ? -0.247 -14.116 18.950 1.00 97.38 108 ALA A CA 1
ATOM 819 C C . ALA A 1 108 ? -1.610 -14.706 18.570 1.00 97.38 108 ALA A C 1
ATOM 821 O O . ALA A 1 108 ? -1.995 -14.641 17.408 1.00 97.38 108 ALA A O 1
ATOM 822 N N . ARG A 1 109 ? -2.380 -15.195 19.555 1.00 95.44 109 ARG A N 1
ATOM 823 C CA . ARG A 1 109 ? -3.745 -15.690 19.318 1.00 95.44 109 ARG A CA 1
ATOM 824 C C . ARG A 1 109 ? -4.640 -14.600 18.731 1.00 95.44 109 ARG A C 1
ATOM 826 O O . ARG A 1 109 ? -5.330 -14.841 17.752 1.00 95.44 109 ARG A O 1
ATOM 833 N N . LYS A 1 110 ? -4.581 -13.391 19.296 1.00 93.94 110 LYS A N 1
ATOM 834 C CA . LYS A 1 110 ? -5.339 -12.236 18.802 1.00 93.94 110 LYS A CA 1
ATOM 835 C C . LYS A 1 110 ? -4.989 -11.891 17.349 1.00 93.94 110 LYS A C 1
ATOM 837 O O . LYS A 1 110 ? -5.883 -11.581 16.570 1.00 93.94 110 LYS A O 1
ATOM 842 N N . LEU A 1 111 ? -3.707 -11.951 16.987 1.00 94.38 111 LEU A N 1
ATOM 843 C CA . LEU A 1 111 ? -3.242 -11.740 15.617 1.00 94.38 111 LEU A CA 1
ATOM 844 C C . LEU A 1 111 ? -3.781 -12.822 14.672 1.00 94.38 111 LEU A C 1
ATOM 846 O O . LEU A 1 111 ? -4.281 -12.498 13.600 1.00 94.38 111 LEU A O 1
ATOM 850 N N . ASP A 1 112 ? -3.729 -14.089 15.084 1.00 94.31 112 ASP A N 1
ATOM 851 C CA . ASP A 1 112 ? -4.252 -15.205 14.289 1.00 94.31 112 ASP A CA 1
ATOM 852 C C . ASP A 1 112 ? -5.764 -15.075 14.068 1.00 94.31 112 ASP A C 1
ATOM 854 O O . ASP A 1 112 ? -6.244 -15.265 12.951 1.00 94.31 112 ASP A O 1
ATOM 858 N N . ASP A 1 113 ? -6.511 -14.675 15.100 1.00 92.62 113 ASP A N 1
ATOM 859 C CA . ASP A 1 113 ? -7.947 -14.423 14.993 1.00 92.62 113 ASP A CA 1
ATOM 860 C C . ASP A 1 113 ? -8.243 -13.309 13.975 1.00 92.62 113 ASP A C 1
ATOM 862 O O . ASP A 1 113 ? -9.145 -13.467 13.150 1.00 92.62 113 ASP A O 1
ATOM 866 N N . TYR A 1 114 ? -7.444 -12.233 13.955 1.00 92.62 114 TYR A N 1
ATOM 867 C CA . TYR A 1 114 ? -7.598 -11.126 13.002 1.00 92.62 114 TYR A CA 1
ATOM 868 C C . TYR A 1 114 ? -7.431 -11.549 11.540 1.00 92.62 114 TYR A C 1
ATOM 870 O O . TYR A 1 114 ? -8.130 -11.015 10.679 1.00 92.62 114 TYR A O 1
ATOM 878 N N . PHE A 1 115 ? -6.542 -12.505 11.262 1.00 91.56 115 PHE A N 1
ATOM 879 C CA . PHE A 1 115 ? -6.298 -13.022 9.910 1.00 91.56 115 PHE A CA 1
ATOM 880 C C . PHE A 1 115 ? -7.111 -14.277 9.574 1.00 91.56 115 PHE A C 1
ATOM 882 O O . PHE A 1 115 ? -7.111 -14.734 8.435 1.00 91.56 115 PHE A O 1
ATOM 889 N N . SER A 1 116 ? -7.842 -14.841 10.537 1.00 92.75 116 SER A N 1
ATOM 890 C CA . SER A 1 116 ? -8.606 -16.077 10.335 1.00 92.75 116 SER A CA 1
ATOM 891 C C . SER A 1 116 ? -9.844 -15.917 9.443 1.00 92.75 116 SER A C 1
ATOM 893 O O . SER A 1 116 ? -10.455 -16.917 9.059 1.00 92.75 116 SER A O 1
ATOM 895 N N . GLY A 1 117 ? -10.269 -14.676 9.177 1.00 89.75 117 GLY A N 1
ATOM 896 C CA . GLY A 1 117 ? -11.545 -14.370 8.526 1.00 89.75 117 GLY A CA 1
ATOM 897 C C . GLY A 1 117 ? -12.776 -14.675 9.391 1.00 89.75 117 GLY A C 1
ATOM 898 O O . GLY A 1 117 ? -13.900 -14.627 8.892 1.00 89.75 117 GLY A O 1
ATOM 899 N N . LYS A 1 118 ? -12.593 -15.005 10.678 1.00 90.06 118 LYS A N 1
ATOM 900 C CA . LYS A 1 118 ? -13.682 -15.285 11.620 1.00 90.06 118 LYS A CA 1
ATOM 901 C C . LYS A 1 118 ? -13.988 -14.056 12.464 1.00 90.06 118 LYS A C 1
ATOM 903 O O . LYS A 1 118 ? -13.089 -13.366 12.933 1.00 90.06 118 LYS A O 1
ATOM 908 N N . LEU A 1 119 ? -15.274 -13.820 12.696 1.00 90.38 119 LEU A N 1
ATOM 909 C CA . LEU A 1 119 ? -15.734 -12.831 13.663 1.00 90.38 119 LEU A CA 1
ATOM 910 C C . LEU A 1 119 ? -15.888 -13.474 15.048 1.00 90.38 119 LEU A C 1
ATOM 912 O O . LEU A 1 119 ? -16.230 -14.658 15.133 1.00 90.38 119 LEU A O 1
ATOM 916 N N . PRO A 1 120 ? -15.676 -12.709 16.133 1.00 92.00 120 PRO A N 1
ATOM 917 C CA . PRO A 1 120 ? -16.050 -13.153 17.469 1.00 92.00 120 PRO A CA 1
ATOM 918 C C . PRO A 1 120 ? -17.566 -13.368 17.554 1.00 92.00 120 PRO A C 1
ATOM 920 O O . PRO A 1 120 ? -18.340 -12.728 16.841 1.00 92.00 120 PRO A O 1
ATOM 923 N N . GLU A 1 121 ? -18.000 -14.248 18.455 1.00 94.25 121 GLU A N 1
ATOM 924 C CA . GLU A 1 121 ? -19.423 -14.442 18.723 1.00 94.25 121 GLU A CA 1
ATOM 925 C C . GLU A 1 121 ? -20.026 -13.183 19.364 1.00 94.25 121 GLU A C 1
ATOM 927 O O . GLU A 1 121 ? -19.479 -12.616 20.315 1.00 94.25 121 GLU A O 1
ATOM 932 N N . ILE A 1 122 ? -21.159 -12.733 18.822 1.00 95.44 122 ILE A N 1
ATOM 933 C CA . ILE A 1 122 ? -21.880 -11.546 19.280 1.00 95.44 122 ILE A CA 1
ATOM 934 C C . ILE A 1 122 ? -23.341 -11.935 19.484 1.00 95.44 122 ILE A C 1
ATOM 936 O O . ILE A 1 122 ? -24.034 -12.303 18.535 1.00 95.44 122 ILE A O 1
ATOM 940 N N . ASP A 1 123 ? -23.827 -11.821 20.721 1.00 95.38 123 ASP A N 1
ATOM 941 C CA . ASP A 1 123 ? -25.252 -11.974 21.008 1.00 95.38 123 ASP A CA 1
ATOM 942 C C . ASP A 1 123 ? -25.991 -10.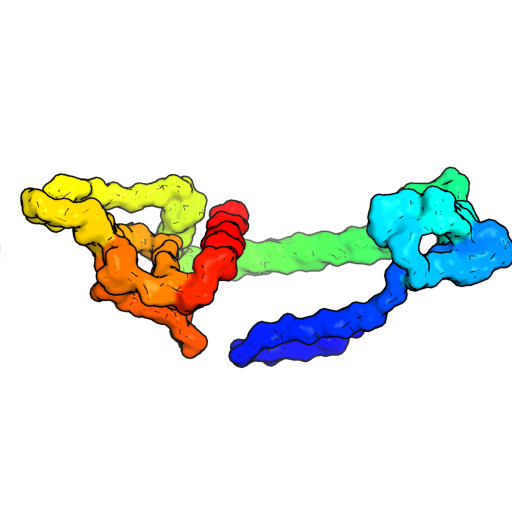676 20.675 1.00 95.38 123 ASP A C 1
ATOM 944 O O . ASP A 1 123 ? -26.167 -9.783 21.509 1.00 95.38 123 ASP A O 1
ATOM 948 N N . TYR A 1 124 ? -26.444 -10.582 19.428 1.00 94.25 124 TYR A N 1
ATOM 949 C CA . TYR A 1 124 ? -27.183 -9.425 18.929 1.00 94.25 124 TYR A CA 1
ATOM 950 C C . TYR A 1 124 ? -28.479 -9.141 19.702 1.00 94.25 124 TYR A C 1
ATOM 952 O O . TYR A 1 124 ? -28.964 -8.013 19.653 1.00 94.25 124 TYR A O 1
ATOM 960 N N . LYS A 1 125 ? -29.035 -10.110 20.449 1.00 93.69 125 LYS A N 1
ATOM 961 C CA . LYS A 1 125 ? -30.250 -9.894 21.255 1.00 93.69 125 LYS A CA 1
ATOM 962 C C . LYS A 1 125 ? -29.998 -9.006 22.472 1.00 93.69 125 LYS A C 1
ATOM 964 O O . LYS A 1 125 ? -30.944 -8.440 23.008 1.00 93.69 125 LYS A O 1
ATOM 969 N N . THR A 1 126 ? -28.742 -8.886 22.901 1.00 93.44 126 THR A N 1
ATOM 970 C CA . THR A 1 126 ? -28.346 -8.025 24.026 1.00 93.44 126 THR A CA 1
ATOM 971 C C . THR A 1 126 ? -28.188 -6.556 23.627 1.00 93.44 126 THR A C 1
ATOM 973 O O . THR A 1 126 ? -28.040 -5.699 24.495 1.00 93.44 126 THR A O 1
ATOM 976 N N . ILE A 1 127 ? -28.226 -6.244 22.326 1.00 95.44 127 ILE A N 1
ATOM 977 C CA . ILE A 1 127 ? -28.079 -4.876 21.825 1.00 95.44 127 ILE A CA 1
ATOM 978 C C . ILE A 1 127 ? -29.418 -4.153 21.958 1.00 95.44 127 ILE A C 1
ATOM 980 O O . ILE A 1 127 ? -30.349 -4.378 21.186 1.00 95.44 127 ILE A O 1
ATOM 984 N N . GLU A 1 128 ? -29.509 -3.256 22.936 1.00 92.81 128 GLU A N 1
ATOM 985 C CA . GLU A 1 128 ? -30.707 -2.452 23.152 1.00 92.81 128 GLU A CA 1
ATOM 986 C C . GLU A 1 128 ? -30.904 -1.422 22.031 1.00 92.81 128 GLU A C 1
ATOM 988 O O . GLU A 1 128 ? -30.128 -0.479 21.862 1.00 92.81 128 GLU A O 1
ATOM 993 N N . VAL A 1 129 ? -32.002 -1.570 21.292 1.00 94.12 129 VAL A N 1
ATOM 994 C CA . VAL A 1 129 ? -32.463 -0.608 20.288 1.00 94.12 129 VAL A CA 1
ATOM 995 C C . VAL A 1 129 ? -33.917 -0.275 20.607 1.00 94.12 129 VAL A C 1
ATOM 997 O O . VAL A 1 129 ? -34.779 -1.151 20.603 1.00 94.12 129 VAL A O 1
ATOM 1000 N N . LYS A 1 130 ? -34.196 0.992 20.932 1.00 91.62 130 LYS A N 1
ATOM 1001 C CA . LYS A 1 130 ? -35.557 1.428 21.284 1.00 91.62 130 LYS A CA 1
ATOM 1002 C C . LYS A 1 130 ? -36.493 1.342 20.065 1.00 91.62 130 LYS A C 1
ATOM 1004 O O . LYS A 1 130 ? -36.023 1.547 18.945 1.00 91.62 130 LYS A O 1
ATOM 1009 N N . PRO A 1 131 ? -37.804 1.108 20.263 1.00 93.50 131 PRO A N 1
ATOM 1010 C CA . PRO A 1 131 ? -38.789 1.252 19.194 1.00 93.50 131 PRO A CA 1
ATOM 1011 C C . PRO A 1 131 ? -38.732 2.642 18.547 1.00 93.50 131 PRO A C 1
ATOM 1013 O O . PRO A 1 131 ? -38.374 3.622 19.204 1.00 93.50 131 PRO A O 1
ATOM 1016 N N . ASP A 1 132 ? -39.074 2.707 17.259 1.00 94.69 132 ASP A N 1
ATOM 1017 C CA . ASP A 1 132 ? -39.212 3.943 16.471 1.00 94.69 132 ASP A CA 1
ATOM 1018 C C . ASP A 1 132 ? -37.949 4.821 16.358 1.00 94.69 132 ASP A C 1
ATOM 1020 O O . ASP A 1 132 ? -38.017 5.995 15.985 1.00 94.69 132 ASP A O 1
ATOM 1024 N N . VAL A 1 133 ? -36.761 4.268 16.629 1.00 96.31 133 VAL A N 1
ATOM 1025 C CA . VAL A 1 133 ? -35.497 4.975 16.375 1.00 96.31 133 VAL A CA 1
ATOM 1026 C C . VAL 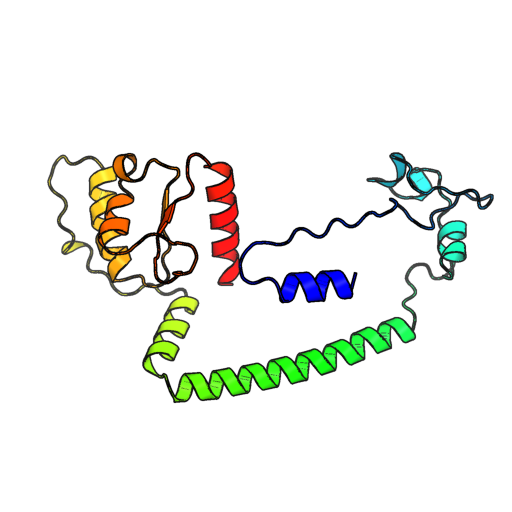A 1 133 ? -35.119 4.940 14.896 1.00 96.31 133 VAL A C 1
ATOM 1028 O O . VAL A 1 133 ? -35.348 3.963 14.185 1.00 96.31 133 VAL A O 1
ATOM 1031 N N . ALA A 1 134 ? -34.450 5.996 14.429 1.00 97.25 134 ALA A N 1
ATOM 1032 C CA . ALA A 1 134 ? -33.867 6.009 13.092 1.00 97.25 134 ALA A CA 1
ATOM 1033 C C . ALA A 1 134 ? -32.820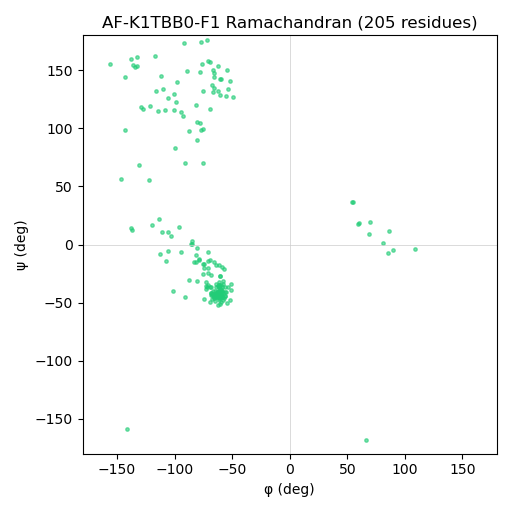 4.889 12.937 1.00 97.25 134 ALA A C 1
ATOM 1035 O O . ALA A 1 134 ? -32.012 4.659 13.838 1.00 97.25 134 ALA A O 1
ATOM 1036 N N . THR A 1 135 ? -32.753 4.257 11.764 1.00 97.31 135 THR A N 1
ATOM 1037 C CA . THR A 1 135 ? -31.819 3.146 11.490 1.00 97.31 135 THR A CA 1
ATOM 1038 C C . THR A 1 135 ? -30.351 3.523 11.694 1.00 97.31 135 THR A C 1
ATOM 1040 O O . THR A 1 135 ? -29.574 2.702 12.167 1.00 97.31 135 THR A O 1
ATOM 1043 N N . ARG A 1 136 ? -29.964 4.783 11.453 1.00 97.62 136 ARG A N 1
ATOM 1044 C CA . ARG A 1 136 ? -28.628 5.299 11.811 1.00 97.62 136 ARG A CA 1
ATOM 1045 C C . ARG A 1 136 ? -28.330 5.206 13.313 1.00 97.62 136 ARG A C 1
ATOM 1047 O O . ARG A 1 136 ? -27.220 4.877 13.701 1.00 97.62 136 ARG A O 1
ATOM 1054 N N . ALA A 1 137 ? -29.319 5.453 14.175 1.00 97.12 137 ALA A N 1
ATOM 1055 C CA . ALA A 1 137 ? -29.147 5.336 15.622 1.00 97.12 137 ALA A CA 1
ATOM 1056 C C . ALA A 1 137 ? -29.057 3.865 16.055 1.00 97.12 137 ALA A C 1
ATOM 1058 O O . ALA A 1 137 ? -28.256 3.543 16.928 1.00 97.12 137 ALA A O 1
ATOM 1059 N N . ALA A 1 138 ? -29.809 2.972 15.402 1.00 97.12 138 ALA A N 1
ATOM 1060 C CA . ALA A 1 138 ? -29.646 1.530 15.582 1.00 97.12 138 ALA A CA 1
ATOM 1061 C C . ALA A 1 138 ? -28.247 1.054 15.133 1.00 97.12 138 ALA A C 1
ATOM 1063 O O . ALA A 1 138 ? -27.596 0.307 15.857 1.00 97.12 138 ALA A O 1
ATOM 1064 N N . SER A 1 139 ? -27.743 1.552 13.994 1.00 97.69 139 SER A N 1
ATOM 1065 C CA . SER A 1 139 ? -26.372 1.301 13.520 1.00 97.69 139 SER A CA 1
ATOM 1066 C C . SER A 1 139 ? -25.330 1.723 14.559 1.00 97.69 139 SER A C 1
ATOM 1068 O O . SER A 1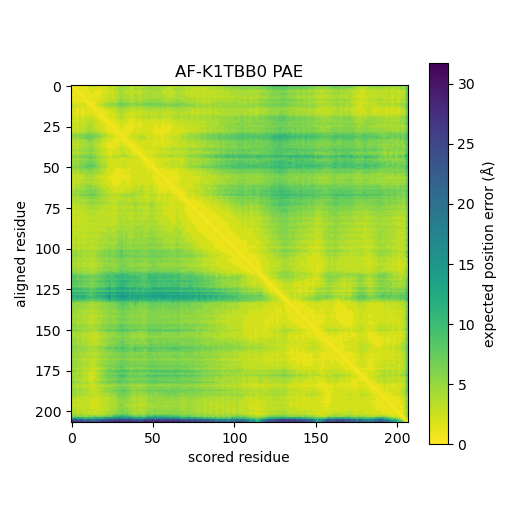 139 ? -24.429 0.952 14.875 1.00 97.69 139 SER A O 1
ATOM 1070 N N . ALA A 1 140 ? -25.503 2.895 15.179 1.00 97.75 140 ALA A N 1
ATOM 1071 C CA . ALA A 1 140 ? -24.631 3.382 16.250 1.00 97.75 140 ALA A CA 1
ATOM 1072 C C . ALA A 1 140 ? -24.525 2.403 17.432 1.00 97.75 140 ALA A C 1
ATOM 1074 O O . ALA A 1 140 ? -23.438 2.208 17.974 1.00 97.75 140 ALA A O 1
ATOM 1075 N N . ALA A 1 141 ? -25.647 1.791 17.832 1.00 97.31 141 ALA A N 1
ATOM 1076 C CA . ALA A 1 141 ? -25.686 0.824 18.927 1.00 97.31 141 ALA A CA 1
ATOM 1077 C C . ALA A 1 141 ? -24.888 -0.445 18.585 1.00 97.31 141 ALA A C 1
ATOM 1079 O O . ALA A 1 141 ? -24.077 -0.900 19.391 1.00 97.31 141 ALA A O 1
ATOM 1080 N N . VAL A 1 142 ? -25.051 -0.965 17.364 1.00 97.38 142 VAL A N 1
ATOM 1081 C CA . VAL A 1 142 ? -24.288 -2.126 16.873 1.00 97.38 142 VAL A CA 1
ATOM 1082 C C . VAL A 1 142 ? -22.800 -1.795 16.735 1.00 97.38 142 VAL A C 1
ATOM 1084 O O . VAL A 1 142 ? -21.953 -2.561 17.191 1.00 97.38 142 VAL A O 1
ATOM 1087 N N . LEU A 1 143 ? -22.470 -0.630 16.174 1.00 97.75 143 LEU A N 1
ATOM 1088 C CA . LEU A 1 143 ? -21.095 -0.147 16.049 1.00 97.75 143 LEU A CA 1
ATOM 1089 C C . LEU A 1 143 ? -20.395 -0.020 17.408 1.00 97.75 143 LEU A C 1
ATOM 1091 O O . LEU A 1 143 ? -19.213 -0.336 17.508 1.00 97.75 143 LEU A O 1
ATOM 1095 N N . GLY A 1 144 ? -21.113 0.382 18.459 1.00 97.12 144 GLY A N 1
ATOM 1096 C CA . GLY A 1 144 ? -20.573 0.404 19.819 1.00 97.12 144 GLY A CA 1
ATOM 1097 C C . GLY A 1 144 ? -20.139 -0.983 20.306 1.00 97.12 144 GLY A C 1
ATOM 1098 O O . GLY A 1 144 ? -19.069 -1.116 20.894 1.00 97.12 144 GLY A O 1
ATOM 1099 N N . VAL A 1 145 ? -20.919 -2.029 20.012 1.00 97.06 145 VAL A N 1
ATOM 1100 C CA . VAL A 1 145 ? -20.542 -3.417 20.334 1.00 97.06 145 VAL A CA 1
ATOM 1101 C C . VAL A 1 145 ? -19.363 -3.878 19.482 1.00 97.06 145 VAL A C 1
ATOM 1103 O O . VAL A 1 145 ? -18.441 -4.510 19.995 1.00 97.06 145 VAL A O 1
ATOM 1106 N N . TYR A 1 146 ? -19.348 -3.541 18.191 1.00 96.81 146 TYR A N 1
ATOM 1107 C CA . TYR A 1 146 ? -18.238 -3.902 17.307 1.00 96.81 146 TYR A CA 1
ATOM 1108 C C . TYR A 1 146 ? -16.920 -3.248 17.717 1.00 96.81 146 TYR A C 1
ATOM 1110 O O . TYR A 1 146 ? -15.896 -3.918 17.660 1.00 96.81 146 TYR A O 1
ATOM 1118 N N . ALA A 1 147 ? -16.936 -2.009 18.207 1.00 96.44 147 ALA A N 1
ATOM 1119 C CA . ALA A 1 147 ? -15.736 -1.351 18.723 1.00 96.44 147 ALA A CA 1
ATOM 1120 C C . ALA A 1 147 ? -15.094 -2.112 19.896 1.00 96.44 147 ALA A C 1
ATOM 1122 O O . ALA A 1 147 ? -13.874 -2.147 20.024 1.00 96.44 147 ALA A O 1
ATOM 1123 N N . GLU A 1 148 ? -15.905 -2.750 20.742 1.00 94.69 148 GLU A N 1
ATOM 1124 C CA . GLU A 1 148 ? -15.423 -3.501 21.907 1.00 94.69 148 GLU A CA 1
ATOM 1125 C C . GLU A 1 148 ? -15.067 -4.958 21.576 1.00 94.69 148 GLU A C 1
ATOM 1127 O O . GLU A 1 148 ? -14.203 -5.549 22.226 1.00 94.69 148 GLU A O 1
ATOM 1132 N N . LYS A 1 149 ? -15.748 -5.564 20.593 1.00 95.19 149 LYS A N 1
ATOM 1133 C CA . LYS A 1 149 ? -15.626 -6.998 20.279 1.00 95.19 149 LYS A CA 1
ATOM 1134 C C . LYS A 1 149 ? -14.739 -7.284 19.068 1.00 95.19 149 LYS A C 1
ATOM 1136 O O . LYS A 1 149 ? -13.976 -8.244 19.104 1.00 95.19 149 LYS A O 1
ATOM 1141 N N . VAL A 1 150 ? -14.812 -6.477 18.011 1.00 94.88 150 VAL A N 1
ATOM 1142 C CA . VAL A 1 150 ? -14.113 -6.699 16.733 1.00 94.88 150 VAL A CA 1
ATOM 1143 C C . VAL A 1 150 ? -12.848 -5.844 16.688 1.00 94.88 150 VAL A C 1
ATOM 1145 O O . VAL A 1 150 ? -12.816 -4.741 16.149 1.00 94.88 150 VAL A O 1
ATOM 1148 N N . GLY A 1 151 ? -11.776 -6.352 17.293 1.00 91.81 151 GLY A N 1
ATOM 1149 C CA . GLY A 1 151 ? -10.584 -5.549 17.574 1.00 91.81 151 GLY A CA 1
ATOM 1150 C C . GLY A 1 151 ? -9.748 -5.106 16.358 1.00 91.81 151 GLY A C 1
ATOM 1151 O O . GLY A 1 151 ? -8.874 -4.254 16.519 1.00 91.81 151 GLY A O 1
ATOM 1152 N N . ASN A 1 152 ? -9.967 -5.663 15.166 1.00 93.00 152 ASN A N 1
ATOM 1153 C CA . ASN A 1 152 ? -9.331 -5.230 13.913 1.00 93.00 152 ASN A CA 1
ATOM 1154 C C . ASN A 1 152 ? -10.264 -4.396 13.021 1.00 93.00 152 ASN A C 1
ATOM 1156 O O . ASN A 1 152 ? -9.902 -4.081 11.889 1.00 93.00 152 ASN A O 1
ATOM 1160 N N . MET A 1 153 ? -11.452 -4.023 13.509 1.00 95.06 153 MET A N 1
ATOM 1161 C CA . MET A 1 153 ? -12.334 -3.119 12.783 1.00 95.06 153 MET A CA 1
ATOM 1162 C C . MET A 1 153 ? -11.809 -1.686 12.871 1.00 95.06 153 MET A C 1
ATOM 1164 O O . MET A 1 153 ? -11.503 -1.186 13.953 1.00 95.06 153 MET A O 1
ATOM 1168 N N . ILE A 1 154 ? -11.759 -1.017 11.723 1.00 96.00 154 ILE A N 1
ATOM 1169 C CA . ILE A 1 154 ? -11.520 0.419 11.610 1.00 96.00 154 ILE A CA 1
ATOM 1170 C C . ILE A 1 154 ? -12.774 1.046 11.009 1.00 96.00 154 ILE A C 1
ATOM 1172 O O . ILE A 1 154 ? -13.297 0.559 10.007 1.00 96.00 154 ILE A O 1
ATOM 1176 N N . VAL A 1 155 ? -13.250 2.133 11.610 1.00 97.44 155 VAL A N 1
ATOM 1177 C CA . VAL A 1 155 ? -14.385 2.913 11.098 1.00 97.44 155 VAL A CA 1
ATOM 1178 C C . VAL A 1 155 ? -13.892 4.270 10.622 1.00 97.44 155 VAL A C 1
ATOM 1180 O O . VAL A 1 155 ? -12.977 4.845 11.204 1.00 97.44 155 VAL A O 1
ATOM 1183 N N . SER A 1 156 ? -14.491 4.793 9.557 1.00 97.38 156 SER A N 1
ATOM 1184 C CA . SER A 1 156 ? -14.198 6.131 9.056 1.00 97.38 156 SER A CA 1
ATOM 1185 C C . SER A 1 156 ? -15.482 6.900 8.781 1.00 97.38 156 SER A C 1
ATOM 1187 O O . SER A 1 156 ? -16.523 6.301 8.514 1.00 97.38 156 SER A O 1
ATOM 1189 N N . SER A 1 157 ? -15.397 8.225 8.861 1.00 98.06 157 SER A N 1
ATOM 1190 C CA . SER A 1 157 ? -16.459 9.136 8.444 1.00 98.06 157 SER A CA 1
ATOM 1191 C C . SER A 1 157 ? -15.859 10.379 7.799 1.00 98.06 157 SER A C 1
ATOM 1193 O O . SER A 1 157 ? -14.805 10.875 8.221 1.00 98.06 157 SER A O 1
ATOM 1195 N N . ALA A 1 158 ? -16.555 10.882 6.783 1.00 98.06 158 ALA A N 1
ATOM 1196 C CA . ALA A 1 158 ? -16.181 12.072 6.040 1.00 98.06 158 ALA A CA 1
ATOM 1197 C C . ALA A 1 158 ? -16.808 13.330 6.666 1.00 98.06 158 ALA A C 1
ATOM 1199 O O . ALA A 1 158 ? -17.760 13.892 6.137 1.00 98.06 158 ALA A O 1
ATOM 1200 N N . ASP A 1 159 ? -16.320 13.719 7.848 1.00 97.38 159 ASP A N 1
ATOM 1201 C CA . ASP A 1 159 ? -16.796 14.883 8.628 1.00 97.38 159 ASP A CA 1
ATOM 1202 C C . ASP A 1 159 ? -18.289 14.841 9.031 1.00 97.38 159 ASP A C 1
ATOM 1204 O O . ASP A 1 159 ? -18.895 15.837 9.421 1.00 97.38 159 ASP A O 1
ATOM 1208 N N . LEU A 1 160 ? -18.904 13.657 8.983 1.00 97.69 160 LEU A N 1
ATOM 1209 C CA . LEU A 1 160 ? -20.326 13.464 9.274 1.00 97.69 160 LEU A CA 1
ATOM 1210 C C . LEU A 1 160 ? -20.574 12.513 10.444 1.00 97.69 160 LEU A C 1
ATOM 1212 O O . LEU A 1 160 ? -21.710 12.086 10.630 1.00 97.69 160 LEU A O 1
ATOM 1216 N N . SER A 1 161 ? -19.566 12.234 11.276 1.00 97.12 161 SER A N 1
ATOM 1217 C CA . SER A 1 161 ? -19.626 11.164 12.289 1.00 97.12 161 SER A CA 1
ATOM 1218 C C . SER A 1 161 ? -20.831 11.249 13.237 1.00 97.12 161 SER A C 1
ATOM 1220 O O . SER A 1 161 ? -21.447 10.240 13.579 1.00 97.12 161 SER A O 1
ATOM 1222 N N . ASN A 1 162 ? -21.236 12.465 13.612 1.00 96.44 162 ASN A N 1
ATOM 1223 C CA . ASN A 1 162 ? -22.416 12.713 14.449 1.00 96.44 162 ASN A CA 1
ATOM 1224 C C . ASN A 1 162 ? -23.754 12.552 13.697 1.00 96.44 162 ASN A C 1
ATOM 1226 O O . ASN A 1 162 ? -24.801 12.317 14.317 1.00 96.44 162 ASN A O 1
ATOM 1230 N N . SER A 1 163 ? -23.738 12.733 12.375 1.00 97.38 163 SER A N 1
ATOM 1231 C CA . SER A 1 163 ? -24.895 12.716 11.473 1.00 97.38 163 SER A CA 1
ATOM 1232 C C . SER A 1 163 ? -25.166 11.324 10.907 1.00 97.38 163 SER A C 1
ATOM 1234 O O . SER A 1 163 ? -26.324 10.891 10.912 1.00 97.38 163 SER A O 1
ATOM 1236 N N . ASP A 1 164 ? -24.120 10.627 10.456 1.00 97.44 164 ASP A N 1
ATOM 1237 C CA . ASP A 1 164 ? -24.154 9.231 9.998 1.00 97.44 164 ASP A CA 1
ATOM 1238 C C . ASP A 1 164 ? -24.175 8.224 11.162 1.00 97.44 164 ASP A C 1
ATOM 1240 O O . ASP A 1 164 ? -24.533 7.063 10.969 1.00 97.44 164 ASP A O 1
ATOM 1244 N N . LYS A 1 165 ? -23.895 8.707 12.380 1.00 97.94 165 LYS A N 1
ATOM 1245 C CA . LYS A 1 165 ? -23.884 7.967 13.646 1.00 97.94 165 LYS A CA 1
ATOM 1246 C C . LYS A 1 165 ? -22.759 6.948 13.808 1.00 97.94 165 LYS A C 1
ATOM 1248 O O . LYS A 1 165 ? -22.811 6.092 14.696 1.00 97.94 165 LYS A O 1
ATOM 1253 N N . THR A 1 166 ? -21.694 7.088 13.029 1.00 98.12 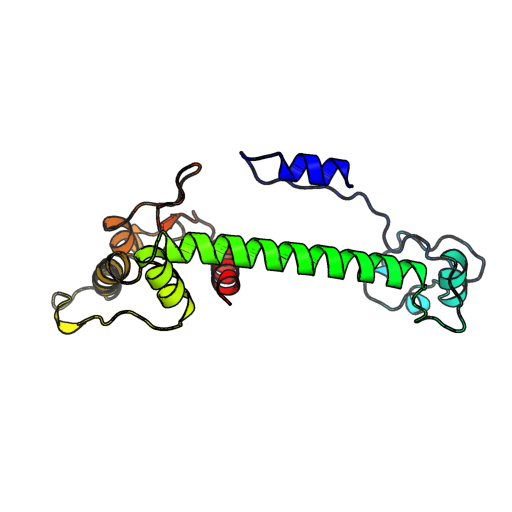166 THR A N 1
ATOM 1254 C CA . THR A 1 166 ? -20.434 6.375 13.274 1.00 98.12 166 THR A CA 1
ATOM 1255 C C . THR A 1 166 ? -19.760 6.819 14.579 1.00 98.12 166 THR A C 1
ATOM 1257 O O . THR A 1 166 ? -18.945 6.075 15.128 1.00 98.12 166 THR A O 1
ATOM 1260 N N . ASP A 1 167 ? -20.170 7.956 15.163 1.00 97.44 167 ASP A N 1
ATOM 1261 C CA . ASP A 1 167 ? -19.761 8.390 16.506 1.00 97.44 167 ASP A CA 1
ATOM 1262 C C . ASP A 1 167 ? -20.096 7.368 17.612 1.00 97.44 167 ASP A C 1
ATOM 1264 O O . ASP A 1 167 ? -19.459 7.369 18.665 1.00 97.44 167 ASP A O 1
ATOM 1268 N N . GLY A 1 168 ? -21.046 6.453 17.371 1.00 97.38 168 GLY A N 1
ATOM 1269 C CA . GLY A 1 168 ? -21.304 5.304 18.244 1.00 97.38 168 GLY A CA 1
ATOM 1270 C C . GLY A 1 168 ? -20.083 4.393 18.423 1.00 97.38 168 GLY A C 1
ATOM 1271 O O . GLY A 1 168 ? -19.801 3.977 19.546 1.00 97.38 168 GLY A O 1
ATOM 1272 N N . PHE A 1 169 ? -19.319 4.160 17.348 1.00 98.12 169 PHE A N 1
ATOM 1273 C CA . PHE A 1 169 ? -18.034 3.453 17.396 1.00 98.12 169 PHE A CA 1
ATOM 1274 C C . PHE A 1 169 ? -16.986 4.304 18.120 1.00 98.12 169 PHE A C 1
ATOM 1276 O O . PHE A 1 169 ? -16.331 3.845 19.053 1.00 98.12 169 PHE A O 1
ATOM 1283 N N . LEU A 1 170 ? -16.869 5.580 17.727 1.00 97.62 170 LEU A N 1
ATOM 1284 C CA . LEU A 1 170 ? -15.874 6.514 18.262 1.00 97.62 170 LEU A CA 1
ATOM 1285 C C . LEU A 1 170 ? -15.972 6.681 19.784 1.00 97.62 170 LEU A C 1
ATOM 1287 O O . LEU A 1 170 ? -14.949 6.796 20.440 1.00 97.62 170 LEU A O 1
ATOM 1291 N N . LYS A 1 171 ? -17.173 6.626 20.369 1.00 97.38 171 LYS A N 1
ATOM 1292 C CA . LYS A 1 171 ? -17.386 6.686 21.830 1.00 97.38 171 LYS A CA 1
ATOM 1293 C C . LYS A 1 171 ? -16.729 5.548 22.618 1.00 97.38 171 LYS A C 1
ATOM 1295 O O . LYS A 1 171 ? -16.614 5.653 23.837 1.00 97.38 171 LYS A O 1
ATOM 1300 N N . LYS A 1 172 ? -16.351 4.459 21.951 1.00 97.62 172 LYS A N 1
ATOM 1301 C CA . LYS A 1 172 ? -15.717 3.273 22.543 1.00 97.62 172 LYS A CA 1
ATOM 1302 C C . LYS A 1 172 ? -14.225 3.175 22.231 1.00 97.62 172 LYS A C 1
ATOM 1304 O O . LYS A 1 172 ? -13.550 2.292 22.746 1.00 97.62 172 LYS A O 1
ATOM 1309 N N . THR A 1 173 ? -13.712 4.078 21.401 1.00 96.56 173 THR A N 1
ATOM 1310 C CA . THR A 1 173 ? -12.314 4.115 20.972 1.00 96.56 173 THR A CA 1
ATOM 1311 C C . THR A 1 173 ? -11.836 5.570 20.902 1.00 96.56 173 THR A C 1
ATOM 1313 O O . THR A 1 173 ? -12.387 6.457 21.550 1.00 96.56 173 THR A O 1
ATOM 1316 N N . LYS A 1 174 ? -10.777 5.833 20.145 1.00 96.81 174 LYS A N 1
ATOM 1317 C CA . LYS A 1 174 ? -10.263 7.172 19.856 1.00 96.81 174 LYS A CA 1
ATOM 1318 C C . LYS A 1 174 ? -9.869 7.274 18.379 1.00 96.81 174 LYS A C 1
ATOM 1320 O O . LYS A 1 174 ? -9.680 6.236 17.730 1.00 96.81 174 LYS A O 1
ATOM 1325 N N . PRO A 1 175 ? -9.773 8.491 17.820 1.00 96.88 175 PRO A N 1
ATOM 1326 C CA . PRO A 1 175 ? -9.330 8.645 16.447 1.00 96.88 175 PRO A CA 1
ATOM 1327 C C . PRO A 1 175 ? -7.848 8.293 16.302 1.00 96.88 175 PRO A C 1
ATOM 1329 O O . PRO A 1 175 ? -7.084 8.387 17.263 1.00 96.88 175 PRO A O 1
ATOM 1332 N N . PHE A 1 176 ? -7.435 7.929 15.089 1.00 94.44 176 PHE A N 1
ATOM 1333 C CA . PHE A 1 176 ? -6.020 7.948 14.735 1.00 94.44 176 PHE A CA 1
ATOM 1334 C C . PHE A 1 176 ? -5.497 9.377 14.814 1.00 94.44 176 PHE A C 1
ATOM 1336 O O . PHE A 1 176 ? -6.097 10.298 14.255 1.00 94.44 176 PHE A O 1
ATOM 1343 N N . VAL A 1 177 ? -4.359 9.557 15.475 1.00 94.94 177 VAL A N 1
ATOM 1344 C CA . VAL A 1 177 ? -3.652 10.836 15.521 1.00 94.94 177 VAL A CA 1
ATOM 1345 C C . VAL A 1 177 ? -2.169 10.600 15.277 1.00 94.94 177 VAL A C 1
ATOM 1347 O O . VAL A 1 177 ? -1.632 9.530 15.560 1.00 94.94 177 VAL A O 1
ATOM 1350 N N . LYS A 1 178 ? -1.481 11.606 14.734 1.00 93.69 178 LYS A N 1
ATOM 1351 C CA . LYS A 1 178 ? -0.031 11.528 14.546 1.00 93.69 178 LYS A CA 1
ATOM 1352 C C . LYS A 1 178 ? 0.645 11.227 15.893 1.00 93.69 178 LYS A C 1
ATOM 1354 O O . LYS A 1 178 ? 0.407 11.932 16.868 1.00 93.69 178 LYS A O 1
ATOM 1359 N N . GLY A 1 179 ? 1.484 10.192 15.923 1.00 92.81 179 GLY A N 1
ATOM 1360 C CA . GLY A 1 179 ? 2.192 9.746 17.128 1.00 92.81 179 GLY A CA 1
ATOM 1361 C C . GLY A 1 179 ? 1.400 8.790 18.028 1.00 92.81 179 GLY A C 1
ATOM 1362 O O . GLY A 1 179 ? 1.984 8.223 18.946 1.00 92.81 179 GLY A O 1
ATOM 1363 N N . ASP A 1 180 ? 0.112 8.553 17.758 1.00 94.25 180 ASP A N 1
ATOM 1364 C CA . ASP A 1 180 ? -0.696 7.558 18.468 1.00 94.25 180 ASP A CA 1
ATOM 1365 C C . ASP A 1 180 ? -1.678 6.858 17.514 1.00 94.25 180 ASP A C 1
ATOM 1367 O O . ASP A 1 180 ? -2.776 7.333 17.210 1.00 94.25 180 ASP A O 1
ATOM 1371 N N . PHE A 1 181 ? -1.264 5.672 17.068 1.00 93.00 181 PHE A N 1
ATOM 1372 C CA . PHE A 1 181 ? -2.034 4.802 16.179 1.00 93.00 181 PHE A CA 1
ATOM 1373 C C . PHE A 1 181 ? -2.823 3.717 16.924 1.00 93.00 181 PHE A C 1
ATOM 1375 O O . PHE A 1 181 ? -3.287 2.767 16.304 1.00 93.00 181 PHE A O 1
ATOM 1382 N N . SER A 1 182 ? -2.991 3.837 18.246 1.00 93.69 182 SER A N 1
ATOM 1383 C CA . SER A 1 182 ? -3.769 2.860 19.028 1.00 93.69 182 SER A CA 1
ATOM 1384 C C . SER A 1 182 ? -5.290 3.066 18.946 1.00 93.69 182 SER A C 1
ATOM 1386 O O . SER A 1 182 ? -6.046 2.286 19.522 1.00 93.69 182 SER A O 1
ATOM 1388 N N . GLY A 1 183 ? -5.744 4.118 18.255 1.00 95.12 183 GLY A N 1
ATOM 1389 C CA . GLY A 1 183 ? -7.152 4.329 17.912 1.00 95.12 183 GLY A CA 1
ATOM 1390 C C . GLY A 1 183 ? -7.662 3.374 16.828 1.00 95.12 183 GLY A C 1
ATOM 1391 O O . GLY A 1 183 ? -6.910 2.584 16.270 1.00 95.12 183 GLY A O 1
ATOM 1392 N N . GLN A 1 184 ? -8.957 3.450 16.526 1.00 96.44 184 GLN A N 1
ATOM 1393 C CA . GLN A 1 184 ? -9.609 2.632 15.485 1.00 96.44 184 GLN A CA 1
ATOM 1394 C C . GLN A 1 184 ? -10.593 3.449 14.632 1.00 96.44 184 GLN A C 1
ATOM 1396 O O . GLN A 1 184 ? -11.430 2.895 13.919 1.00 96.44 184 GLN A O 1
ATOM 1401 N N . PHE A 1 185 ? -10.524 4.780 14.719 1.00 97.69 185 PHE A N 1
ATOM 1402 C CA . PHE A 1 185 ? -11.406 5.669 13.973 1.00 97.69 185 PHE A CA 1
ATOM 1403 C C . PHE A 1 185 ? -10.604 6.614 13.076 1.00 97.69 185 PHE A C 1
ATOM 1405 O O . PHE A 1 185 ? -9.815 7.430 13.553 1.00 97.69 185 PHE A O 1
ATOM 1412 N N . LEU A 1 186 ? -10.820 6.537 11.767 1.00 96.69 186 LEU A N 1
ATOM 1413 C CA . LEU A 1 186 ? -10.209 7.430 10.790 1.00 96.69 186 LEU A CA 1
ATOM 1414 C C . LEU A 1 186 ? -11.130 8.621 10.516 1.00 96.69 186 LEU A C 1
ATOM 1416 O O . LEU A 1 186 ? -12.167 8.485 9.868 1.00 96.69 186 LEU A O 1
ATOM 1420 N N . GLN A 1 187 ? -10.724 9.806 10.962 1.00 96.38 187 GLN A N 1
ATOM 1421 C CA . GLN A 1 187 ? -11.364 11.060 10.565 1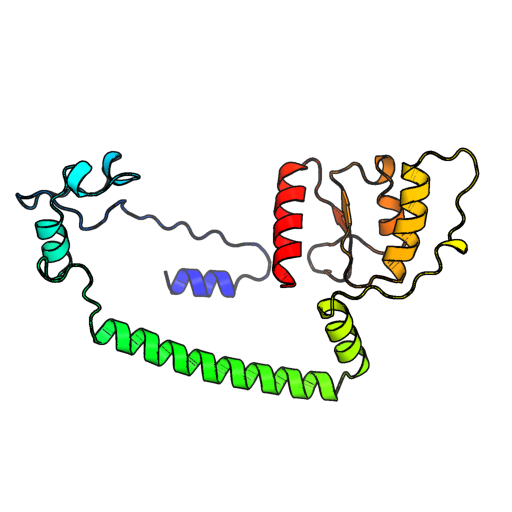.00 96.38 187 GLN A CA 1
ATOM 1422 C C . GLN A 1 187 ? -10.885 11.440 9.158 1.00 96.38 187 GLN A C 1
ATOM 1424 O O . GLN A 1 187 ? -9.750 11.886 8.999 1.00 96.38 187 GLN A O 1
ATOM 1429 N N . ALA A 1 188 ? -11.721 11.246 8.136 1.00 96.44 188 ALA A N 1
ATOM 1430 C CA . ALA A 1 188 ? -11.321 11.498 6.747 1.00 96.44 188 ALA A CA 1
ATOM 1431 C C . ALA A 1 188 ? -11.443 12.977 6.328 1.00 96.44 188 ALA A C 1
ATOM 1433 O O . ALA A 1 188 ? -10.892 13.377 5.302 1.00 96.44 188 ALA A O 1
ATOM 1434 N N . GLY A 1 189 ? -12.165 13.793 7.108 1.00 96.94 189 GLY A N 1
ATOM 1435 C CA . GLY A 1 189 ? -12.597 15.131 6.688 1.00 96.94 189 GLY A CA 1
ATOM 1436 C C . GLY A 1 189 ? -13.596 15.067 5.526 1.00 96.94 189 GLY A C 1
ATOM 1437 O O . GLY A 1 189 ? -14.073 13.991 5.181 1.00 96.94 189 GLY A O 1
ATOM 1438 N N . VAL A 1 190 ? -13.898 16.199 4.886 1.00 98.12 190 VAL A N 1
ATOM 1439 C CA . VAL A 1 190 ? -14.796 16.255 3.711 1.00 98.12 190 VAL A CA 1
ATOM 1440 C C . VAL A 1 190 ? -14.071 15.717 2.465 1.00 98.12 190 VAL A C 1
ATOM 1442 O O . VAL A 1 190 ? -13.630 16.476 1.604 1.00 98.12 190 VAL A O 1
ATOM 1445 N N . SER A 1 191 ? -13.834 14.402 2.443 1.00 97.81 191 SER A N 1
ATOM 1446 C CA . SER A 1 191 ? -12.981 13.716 1.463 1.00 97.81 191 SER A CA 1
ATOM 1447 C C . SER A 1 191 ? -13.488 12.303 1.146 1.00 97.81 191 SER A C 1
ATOM 1449 O O . SER A 1 191 ? -12.759 11.324 1.298 1.00 97.81 191 SER A O 1
ATOM 1451 N N . GLU A 1 192 ? -14.736 12.160 0.709 1.00 98.12 192 GLU A N 1
ATOM 1452 C CA . GLU A 1 192 ? -15.411 10.866 0.526 1.00 98.12 192 GLU A CA 1
ATOM 1453 C C . GLU A 1 192 ? -14.670 9.941 -0.449 1.00 98.12 192 GLU A C 1
ATOM 1455 O O . GLU A 1 192 ? -14.511 8.750 -0.177 1.00 98.12 192 GLU A O 1
ATOM 1460 N N . LEU A 1 193 ? -14.166 10.484 -1.564 1.00 98.31 193 LEU A N 1
ATOM 1461 C CA . LEU A 1 193 ? -13.399 9.703 -2.539 1.00 98.31 193 LEU A CA 1
ATOM 1462 C C . LEU A 1 193 ? -12.075 9.206 -1.943 1.00 98.31 193 LEU A C 1
ATOM 1464 O O . LEU A 1 193 ? -11.734 8.033 -2.080 1.00 98.31 193 LEU A O 1
ATOM 1468 N N . THR A 1 194 ? -11.344 10.078 -1.247 1.00 97.69 194 THR A N 1
ATOM 1469 C CA . THR A 1 194 ? -10.096 9.706 -0.566 1.00 97.69 194 THR A CA 1
ATOM 1470 C C . THR A 1 194 ? -10.362 8.663 0.514 1.00 97.69 194 THR A C 1
ATOM 1472 O O . THR A 1 194 ? -9.642 7.671 0.583 1.00 97.69 194 THR A O 1
ATOM 1475 N N . MET A 1 195 ? -11.420 8.842 1.310 1.00 97.75 195 MET A N 1
ATOM 1476 C CA . MET A 1 195 ? -11.862 7.881 2.320 1.00 97.75 195 MET A CA 1
ATOM 1477 C C . MET A 1 195 ? -12.089 6.504 1.691 1.00 97.75 195 MET A C 1
ATOM 1479 O O . MET A 1 195 ? -11.515 5.525 2.160 1.00 97.75 195 MET A O 1
ATOM 1483 N N . ALA A 1 196 ? -12.842 6.432 0.589 1.00 97.56 196 ALA A N 1
ATOM 1484 C CA . ALA A 1 196 ? -13.099 5.180 -0.119 1.00 97.56 196 ALA A CA 1
ATOM 1485 C C . ALA A 1 196 ? -11.806 4.521 -0.639 1.00 97.56 196 ALA A C 1
ATOM 1487 O O . ALA A 1 196 ? -11.602 3.322 -0.450 1.00 97.56 196 ALA A O 1
ATOM 1488 N N . CYS A 1 197 ? -10.894 5.294 -1.237 1.00 97.62 197 CYS A N 1
ATOM 1489 C CA . CYS A 1 197 ? -9.603 4.784 -1.708 1.00 97.62 197 CYS A CA 1
ATOM 1490 C C . CYS A 1 197 ? -8.732 4.243 -0.564 1.00 97.62 197 CYS A C 1
ATOM 1492 O O . CYS A 1 197 ? -8.144 3.168 -0.691 1.00 97.62 197 CYS A O 1
ATOM 1494 N N . VAL A 1 198 ? -8.666 4.957 0.563 1.00 96.06 198 VAL A N 1
ATOM 1495 C CA . VAL A 1 198 ? -7.903 4.519 1.740 1.00 96.06 198 VAL A CA 1
ATOM 1496 C C . VAL A 1 198 ? -8.534 3.267 2.356 1.00 96.06 198 VAL A C 1
ATOM 1498 O O . VAL A 1 198 ? -7.807 2.349 2.722 1.00 96.06 198 VAL A O 1
ATOM 1501 N N . MET A 1 199 ? -9.867 3.179 2.421 1.00 95.62 199 MET A N 1
ATOM 1502 C CA . MET A 1 199 ? -10.573 1.978 2.888 1.00 95.62 199 MET A CA 1
ATOM 1503 C C . MET A 1 199 ? -10.265 0.754 2.019 1.00 95.62 199 MET A C 1
ATOM 1505 O O . MET A 1 199 ? -9.996 -0.317 2.561 1.00 95.62 199 MET A O 1
ATOM 1509 N N . ASN A 1 200 ? -10.223 0.914 0.693 1.00 96.25 200 ASN A N 1
ATOM 1510 C CA . ASN A 1 200 ? -9.800 -0.159 -0.210 1.00 96.25 200 ASN A CA 1
ATOM 1511 C C . ASN A 1 200 ? -8.349 -0.579 0.060 1.00 96.25 200 ASN A C 1
ATOM 1513 O O . ASN A 1 200 ? -8.059 -1.769 0.148 1.00 96.25 200 ASN A O 1
ATOM 1517 N N . GLY A 1 201 ? -7.444 0.388 0.248 1.00 95.19 201 GLY A N 1
ATOM 1518 C CA . GLY A 1 201 ? -6.054 0.112 0.614 1.00 95.19 201 GLY A CA 1
ATOM 1519 C C . GLY A 1 201 ? -5.934 -0.661 1.931 1.00 95.19 201 GLY A C 1
ATOM 1520 O O . GLY A 1 201 ? -5.219 -1.654 1.990 1.00 95.19 201 GLY A O 1
ATOM 1521 N N . MET A 1 202 ? -6.682 -0.259 2.964 1.00 92.88 202 MET A N 1
ATOM 1522 C CA . MET A 1 202 ? -6.721 -0.962 4.251 1.00 92.88 202 MET A CA 1
ATOM 1523 C C . MET A 1 202 ? -7.215 -2.407 4.109 1.00 92.88 202 MET A C 1
ATOM 1525 O O . MET A 1 202 ? -6.623 -3.302 4.706 1.00 92.88 202 MET A O 1
ATOM 1529 N N . ALA A 1 203 ? -8.250 -2.646 3.297 1.00 91.38 203 ALA A N 1
ATOM 1530 C CA . ALA A 1 203 ? -8.773 -3.989 3.055 1.00 91.38 203 ALA A CA 1
ATOM 1531 C C . ALA A 1 203 ? -7.753 -4.906 2.351 1.00 91.38 203 ALA A C 1
ATOM 1533 O O . ALA A 1 203 ? -7.692 -6.095 2.655 1.00 91.38 203 ALA A O 1
ATOM 1534 N N . CYS A 1 204 ? -6.917 -4.360 1.462 1.00 89.00 204 CYS A N 1
ATOM 1535 C CA . CYS A 1 204 ? -5.866 -5.111 0.766 1.00 89.00 204 CYS A CA 1
ATOM 1536 C C . CYS A 1 204 ? -4.649 -5.452 1.643 1.00 89.00 204 CYS A C 1
ATOM 1538 O O . CYS A 1 204 ? -3.863 -6.315 1.266 1.00 89.00 204 CYS A O 1
ATOM 1540 N N . THR A 1 205 ? -4.470 -4.795 2.793 1.00 76.81 205 THR A N 1
ATOM 1541 C CA . THR A 1 205 ? -3.327 -5.034 3.698 1.00 76.81 205 THR A CA 1
ATOM 1542 C C . THR A 1 205 ? -3.468 -6.332 4.503 1.00 76.81 205 THR A C 1
ATOM 1544 O O . THR A 1 205 ? -2.487 -6.807 5.068 1.00 76.81 205 THR A O 1
ATOM 1547 N N . ALA A 1 206 ? -4.675 -6.902 4.576 1.00 55.69 206 ALA A N 1
ATOM 1548 C CA . ALA A 1 206 ? -4.981 -8.081 5.388 1.00 55.69 206 ALA A CA 1
ATOM 1549 C C . ALA A 1 206 ? -5.165 -9.388 4.587 1.00 55.69 206 ALA A C 1
ATOM 1551 O O . ALA A 1 206 ? -5.642 -10.371 5.157 1.00 55.69 206 ALA A O 1
ATOM 1552 N N . ALA A 1 207 ? -4.817 -9.390 3.294 1.00 38.69 207 ALA A N 1
ATOM 1553 C CA . ALA A 1 207 ? -4.828 -10.573 2.428 1.00 38.69 207 ALA A CA 1
ATOM 1554 C C . ALA A 1 207 ? -3.442 -11.226 2.326 1.00 38.69 207 ALA A C 1
ATOM 1556 O O . ALA A 1 207 ? -2.441 -10.478 2.260 1.00 38.69 207 ALA A O 1
#

Solvent-accessible surface area (backbone atoms only — not comparable to full-atom values): 12250 Å² total; per-residue (Å²): 108,72,69,57,50,54,54,46,74,69,48,86,88,60,92,76,86,84,85,79,90,76,64,53,59,70,65,34,11,20,80,88,64,48,81,43,43,69,44,81,53,56,73,87,50,58,50,58,80,45,62,26,25,60,53,47,18,33,43,70,70,73,48,50,56,94,46,79,79,71,75,56,66,70,58,54,49,56,55,51,54,51,48,52,56,48,51,53,50,50,52,51,49,54,50,52,50,52,52,51,36,71,78,35,51,69,61,39,52,52,52,51,46,67,67,63,81,60,78,74,93,73,73,67,87,75,61,82,65,70,84,94,60,57,68,47,59,47,48,15,51,53,34,32,52,40,48,76,64,40,83,82,60,70,48,72,36,50,72,36,32,85,78,64,22,56,41,32,25,44,78,63,55,41,57,57,44,93,99,41,76,85,32,42,25,46,78,50,38,92,31,62,69,59,43,52,54,51,52,53,53,58,61,60,73,72,112

Nearest PDB structures (foldseek):
  1r9j-assembly1_A  TM=8.750E-01  e=6.860E-06  Leishmania mexicana mexicana
  8r3q-assembly1_B  TM=8.922E-01  e=3.080E-05  Plasmodium falciparum
  7wrr-assembly1_A  TM=9.214E-01  e=4.691E-05  Thermus thermophilus HB8
  6rjb-assembly1_B  TM=8.193E-01  e=4.987E-02  Homo sapiens
  8io8-assembly1_B  TM=6.319E-01  e=1.986E-01  unclassified

Secondary structure (DSSP, 8-state):
-HHHHHHHHH--SS---------TTTT-B-TTS-B--S-GGGSSS-HHHHT--HHHHHHHTT--TTSTT---HHHHHHHHHHHHHHHHHHHHHHHHHHHHHHH-HHHHHHHHHHHTTPPPP--GGGS---TT--HHHHHHHHHHHHHHH-TT--EEESS-HHHHSTHHHHTTS-B-BTTB----EEE--S-HHHHHHHHHHHHHTT-

Radius of gyration: 26.86 Å; Cα contacts (8 Å, |Δi|>4): 190; chains: 1; bounding box: 63×34×64 Å